Protein AF-X6MYB9-F1 (afdb_monomer_lite)

Radius of gyration: 29.91 Å; chains: 1; bounding box: 91×47×77 Å

Structure (mmCIF, N/CA/C/O backbone):
data_AF-X6MYB9-F1
#
_entry.id   AF-X6MYB9-F1
#
loop_
_atom_site.group_PDB
_atom_site.id
_atom_site.type_symbol
_atom_site.label_atom_id
_atom_site.label_alt_id
_atom_site.label_comp_id
_atom_site.label_asym_id
_atom_site.label_entity_id
_atom_site.label_seq_id
_atom_site.pdbx_PDB_ins_code
_atom_site.Cartn_x
_atom_site.Cartn_y
_atom_site.Cartn_z
_atom_site.occupancy
_atom_site.B_iso_or_equiv
_atom_site.auth_seq_id
_atom_site.auth_comp_id
_atom_site.auth_asym_id
_atom_site.auth_atom_id
_atom_site.pdbx_PDB_model_num
ATOM 1 N N . MET A 1 1 ? -16.562 -2.790 28.373 1.00 60.91 1 MET A N 1
ATOM 2 C CA . MET A 1 1 ? -15.147 -3.090 28.031 1.00 60.91 1 MET A CA 1
ATOM 3 C C . MET A 1 1 ? -14.266 -2.088 28.774 1.00 60.91 1 MET A C 1
ATOM 5 O O . MET A 1 1 ? -14.653 -0.932 28.832 1.00 60.91 1 MET A O 1
ATOM 9 N N . SER A 1 2 ? -13.158 -2.494 29.410 1.00 76.00 2 SER A N 1
ATOM 10 C CA . SER A 1 2 ? -12.322 -1.552 30.185 1.00 76.00 2 SER A CA 1
ATOM 11 C C . SER A 1 2 ? -11.668 -0.522 29.260 1.00 76.00 2 SER A C 1
ATOM 13 O O . SER A 1 2 ? -11.066 -0.910 28.258 1.00 76.00 2 SER A O 1
ATOM 15 N N . TRP A 1 3 ? -11.743 0.762 29.622 1.00 75.50 3 TRP A N 1
ATOM 16 C CA . TRP A 1 3 ? -11.121 1.884 28.905 1.00 75.50 3 TRP A CA 1
ATOM 17 C C . TRP A 1 3 ? -9.647 1.620 28.544 1.00 75.50 3 TRP A C 1
ATOM 19 O O . TRP A 1 3 ? -9.229 1.871 27.417 1.00 75.50 3 TRP A O 1
ATOM 29 N N . LYS A 1 4 ? -8.893 0.958 29.436 1.00 82.44 4 LYS A N 1
ATOM 30 C CA . LYS A 1 4 ? -7.491 0.568 29.200 1.00 82.44 4 LYS A CA 1
ATOM 31 C C . LYS A 1 4 ? -7.305 -0.361 27.992 1.00 82.44 4 LYS A C 1
ATOM 33 O O . LYS A 1 4 ? -6.303 -0.262 27.290 1.00 82.44 4 LYS A O 1
ATOM 38 N N . LYS A 1 5 ? -8.251 -1.275 27.731 1.00 79.12 5 LYS A N 1
ATOM 39 C CA . LYS A 1 5 ? -8.177 -2.178 26.567 1.00 79.12 5 LYS A CA 1
ATOM 40 C C . LYS A 1 5 ? -8.410 -1.408 25.268 1.00 79.12 5 LYS A C 1
ATOM 42 O O . LYS A 1 5 ? -7.679 -1.640 24.314 1.00 79.12 5 LYS A O 1
ATOM 47 N N . ASN A 1 6 ? -9.367 -0.477 25.258 1.00 80.25 6 ASN A N 1
ATOM 48 C CA . ASN A 1 6 ? -9.638 0.392 24.107 1.00 80.25 6 ASN A CA 1
ATOM 49 C C . ASN A 1 6 ? -8.436 1.277 23.767 1.00 80.25 6 ASN A C 1
ATOM 51 O O . ASN A 1 6 ? -8.086 1.380 22.596 1.00 80.25 6 ASN A O 1
ATOM 55 N N . GLN A 1 7 ? -7.751 1.810 24.783 1.00 83.56 7 GLN A N 1
ATOM 56 C CA . GLN A 1 7 ? -6.527 2.579 24.573 1.00 83.56 7 GLN A CA 1
ATOM 57 C C . GLN A 1 7 ? -5.445 1.754 23.860 1.00 83.56 7 GLN A C 1
ATOM 59 O O . GLN A 1 7 ? -4.908 2.192 22.852 1.00 83.56 7 GLN A O 1
ATOM 64 N N . LYS A 1 8 ? -5.209 0.507 24.292 1.00 86.38 8 LYS A N 1
ATOM 65 C CA . LYS A 1 8 ? -4.218 -0.369 23.645 1.00 86.38 8 LYS A CA 1
ATOM 66 C C . LYS A 1 8 ? -4.532 -0.651 22.166 1.00 86.38 8 LYS A C 1
ATOM 68 O O . LYS A 1 8 ? -3.612 -0.797 21.368 1.00 86.38 8 LYS A O 1
ATOM 73 N N . TYR A 1 9 ? -5.809 -0.756 21.787 1.00 83.81 9 TYR A N 1
ATOM 74 C CA . TYR A 1 9 ? -6.185 -0.912 20.374 1.00 83.81 9 TYR A CA 1
ATOM 75 C C . TYR A 1 9 ? -5.879 0.331 19.558 1.00 83.81 9 TYR A C 1
ATOM 77 O O . TYR A 1 9 ? -5.408 0.201 18.433 1.00 83.81 9 TYR A O 1
ATOM 85 N N . LYS A 1 10 ? -6.145 1.507 20.130 1.00 84.44 10 LYS A N 1
ATOM 86 C CA . LYS A 1 10 ? -5.820 2.780 19.502 1.00 84.44 10 LYS A CA 1
ATOM 87 C C . LYS A 1 10 ? -4.316 2.883 19.264 1.00 84.44 10 LYS A C 1
ATOM 89 O O . LYS A 1 10 ? -3.904 3.038 18.126 1.00 84.44 10 LYS A O 1
ATOM 94 N N . ASP A 1 11 ? -3.510 2.656 20.299 1.00 87.62 11 ASP A N 1
ATOM 95 C CA . ASP A 1 11 ? -2.051 2.743 20.187 1.00 87.62 11 ASP A CA 1
ATOM 96 C C . ASP A 1 11 ? -1.498 1.761 19.134 1.00 87.62 11 ASP A C 1
ATOM 98 O O . ASP A 1 11 ? -0.542 2.066 18.423 1.00 87.62 11 ASP A O 1
ATOM 102 N N . ASN A 1 12 ? -2.093 0.568 19.015 1.00 88.44 12 ASN A N 1
ATOM 103 C CA . ASN A 1 12 ? -1.723 -0.399 17.981 1.00 88.44 12 ASN A CA 1
ATOM 104 C C . ASN A 1 12 ? -2.134 0.058 16.575 1.00 88.44 12 ASN A C 1
ATOM 106 O O . ASN A 1 12 ? -1.355 -0.110 15.640 1.00 88.44 12 ASN A O 1
ATOM 110 N N . PHE A 1 13 ? -3.337 0.613 16.419 1.00 88.62 13 PHE A N 1
ATOM 111 C CA . PHE A 1 13 ? -3.794 1.168 15.147 1.00 88.62 13 PHE A CA 1
ATOM 112 C C . PHE A 1 13 ? -2.901 2.331 14.706 1.00 88.62 13 PHE A C 1
ATOM 114 O O . PHE A 1 13 ? -2.422 2.321 13.579 1.00 88.62 13 PHE A O 1
ATOM 121 N N . ASP A 1 14 ? -2.586 3.261 15.610 1.00 87.19 14 ASP A N 1
ATOM 122 C CA . ASP A 1 14 ? -1.720 4.413 15.332 1.00 87.19 14 ASP A CA 1
ATOM 123 C C . ASP A 1 14 ? -0.326 3.961 14.860 1.00 87.19 14 ASP A C 1
ATOM 125 O O . ASP A 1 14 ? 0.215 4.492 13.888 1.00 87.19 14 ASP A O 1
ATOM 129 N N . LYS A 1 15 ? 0.234 2.913 15.484 1.00 90.44 15 LYS A N 1
ATOM 130 C CA . LYS A 1 15 ? 1.495 2.296 15.039 1.00 90.44 15 LYS A CA 1
ATOM 131 C C . LYS A 1 15 ? 1.400 1.718 13.628 1.00 90.44 15 LYS A C 1
ATOM 133 O O . LYS A 1 15 ? 2.303 1.956 12.832 1.00 90.44 15 LYS A O 1
ATOM 138 N N . LEU A 1 16 ? 0.340 0.971 13.311 1.00 89.06 16 LEU A N 1
ATOM 139 C CA . LEU A 1 16 ? 0.161 0.391 11.974 1.00 89.06 16 LEU A CA 1
ATOM 140 C C . LEU A 1 16 ? -0.061 1.465 10.911 1.00 89.06 16 LEU A C 1
ATOM 142 O O . LEU A 1 16 ? 0.517 1.370 9.833 1.00 89.06 16 LEU A O 1
ATOM 146 N N . SER A 1 17 ? -0.837 2.501 11.227 1.00 85.88 17 SER A N 1
ATOM 147 C CA . SER A 1 17 ? -1.058 3.649 10.348 1.00 85.88 17 SER A CA 1
ATOM 148 C C . SER A 1 17 ? 0.250 4.374 10.042 1.00 85.88 17 SER A C 1
ATOM 150 O O . SER A 1 17 ? 0.528 4.650 8.876 1.00 85.88 17 SER A O 1
ATOM 152 N N . LYS A 1 18 ? 1.100 4.603 11.052 1.00 88.25 18 LYS A N 1
ATOM 153 C CA . LYS A 1 18 ? 2.438 5.172 10.844 1.00 88.25 18 LYS A CA 1
ATOM 154 C C . LYS A 1 18 ? 3.303 4.276 9.952 1.00 88.25 18 LYS A C 1
ATOM 156 O O . LYS A 1 18 ? 3.885 4.748 8.984 1.00 88.25 18 LYS A O 1
ATOM 161 N N . MET A 1 19 ? 3.327 2.972 10.228 1.00 86.88 19 MET A N 1
ATOM 162 C CA . MET A 1 19 ? 4.109 2.010 9.445 1.00 86.88 19 MET A CA 1
ATOM 163 C C . MET A 1 19 ? 3.654 1.951 7.977 1.00 86.88 19 MET A C 1
ATOM 165 O O . MET A 1 19 ? 4.480 1.885 7.070 1.00 86.88 19 MET A O 1
ATOM 169 N N . TYR A 1 20 ? 2.342 2.031 7.734 1.00 90.44 20 TYR A N 1
ATOM 170 C CA . TYR A 1 20 ? 1.765 2.157 6.396 1.00 90.44 20 TYR A CA 1
ATOM 171 C C . TYR A 1 20 ? 2.196 3.458 5.701 1.00 90.44 20 TYR A C 1
ATOM 173 O O . TYR A 1 20 ? 2.593 3.419 4.537 1.00 90.44 20 TYR A O 1
ATOM 181 N N . GLN A 1 21 ? 2.153 4.601 6.394 1.00 87.75 21 GLN A N 1
ATOM 182 C CA . GLN A 1 21 ? 2.569 5.896 5.840 1.00 87.75 21 GLN A CA 1
ATOM 183 C C . GLN A 1 21 ? 4.050 5.908 5.448 1.00 87.75 21 GLN A C 1
ATOM 18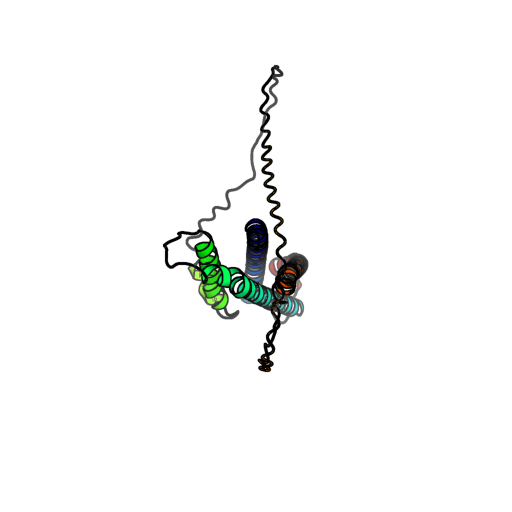5 O O . GLN A 1 21 ? 4.381 6.342 4.343 1.00 87.75 21 GLN A O 1
ATOM 190 N N . ASP A 1 22 ? 4.923 5.393 6.316 1.00 87.56 22 ASP A N 1
ATOM 191 C CA . ASP A 1 22 ? 6.364 5.303 6.060 1.00 87.56 22 ASP A CA 1
ATOM 192 C C . ASP A 1 22 ? 6.648 4.418 4.838 1.00 87.56 22 ASP A C 1
ATOM 194 O O . ASP A 1 22 ? 7.393 4.797 3.932 1.00 87.56 22 ASP A O 1
ATOM 198 N N . LEU A 1 23 ? 5.987 3.261 4.757 1.00 87.81 23 LEU A N 1
ATOM 199 C CA . LEU A 1 23 ? 6.118 2.344 3.629 1.00 87.81 23 LEU A CA 1
ATOM 200 C C . LEU A 1 23 ? 5.592 2.951 2.321 1.00 87.81 23 LEU A C 1
ATOM 202 O O . LEU A 1 23 ? 6.227 2.827 1.274 1.00 87.81 23 LEU A O 1
ATOM 206 N N . ASN A 1 24 ? 4.460 3.654 2.375 1.00 87.38 24 ASN A N 1
ATOM 207 C CA . ASN A 1 24 ? 3.902 4.361 1.226 1.00 87.38 24 ASN A CA 1
ATOM 208 C C . ASN A 1 24 ? 4.843 5.476 0.740 1.00 87.38 24 ASN A C 1
ATOM 210 O O . ASN A 1 24 ? 5.000 5.672 -0.464 1.00 87.38 24 ASN A O 1
ATOM 214 N N . ARG A 1 25 ? 5.519 6.180 1.658 1.00 89.12 25 ARG A N 1
ATOM 215 C CA . ARG A 1 25 ? 6.539 7.185 1.320 1.00 89.12 25 ARG A CA 1
ATOM 216 C C . ARG A 1 25 ? 7.715 6.557 0.569 1.00 89.12 25 ARG A C 1
ATOM 218 O O . ARG A 1 25 ? 8.096 7.063 -0.485 1.00 89.12 25 ARG A O 1
ATOM 225 N N . GLN A 1 26 ? 8.243 5.434 1.058 1.00 88.81 26 GLN A N 1
ATOM 226 C CA . GLN A 1 26 ? 9.329 4.704 0.390 1.00 88.81 26 GLN A CA 1
ATOM 227 C C . GLN A 1 26 ? 8.912 4.186 -0.991 1.00 88.81 26 GLN A C 1
ATOM 229 O O . GLN A 1 26 ? 9.649 4.340 -1.965 1.00 88.81 26 GLN A O 1
ATOM 234 N N . TYR A 1 27 ? 7.706 3.622 -1.095 1.00 91.50 27 TYR A N 1
ATOM 235 C CA . TYR A 1 27 ? 7.134 3.194 -2.369 1.00 91.50 27 TYR A CA 1
ATOM 236 C C . TYR A 1 27 ? 7.050 4.359 -3.366 1.00 91.50 27 TYR A C 1
ATOM 238 O O . TYR A 1 27 ? 7.546 4.237 -4.486 1.00 91.50 27 TYR A O 1
ATOM 246 N N . LYS A 1 28 ? 6.498 5.510 -2.955 1.00 89.19 28 LYS A N 1
ATOM 247 C CA . LYS A 1 28 ? 6.413 6.714 -3.800 1.00 89.19 28 LYS A CA 1
ATOM 248 C C . LYS A 1 28 ? 7.788 7.181 -4.272 1.00 89.19 28 LYS A C 1
ATOM 250 O O . LYS A 1 28 ? 7.924 7.580 -5.424 1.00 89.19 28 LYS A O 1
ATOM 255 N N . HIS A 1 29 ? 8.802 7.120 -3.412 1.00 90.12 29 HIS A N 1
ATOM 256 C CA . HIS A 1 29 ? 10.167 7.481 -3.784 1.00 90.12 29 HIS A CA 1
ATOM 257 C C . HIS A 1 29 ? 10.714 6.575 -4.900 1.00 90.12 29 HIS A C 1
ATOM 259 O O . HIS A 1 29 ? 11.149 7.077 -5.936 1.00 90.12 29 HIS A O 1
ATOM 265 N N . LEU A 1 30 ? 10.627 5.251 -4.735 1.00 89.50 30 LEU A N 1
ATOM 266 C CA . LEU A 1 30 ? 11.070 4.287 -5.753 1.00 89.50 30 LEU A CA 1
ATOM 267 C C . LEU A 1 30 ? 10.279 4.418 -7.056 1.00 89.50 30 LEU A C 1
ATOM 269 O O . LEU A 1 30 ? 10.855 4.356 -8.142 1.00 89.50 30 LEU A O 1
ATOM 273 N N . PHE A 1 31 ? 8.971 4.643 -6.947 1.00 90.94 31 PHE A N 1
ATOM 274 C CA . PHE A 1 31 ? 8.107 4.881 -8.093 1.00 90.94 31 PHE A CA 1
ATOM 275 C C . PHE A 1 31 ? 8.556 6.114 -8.886 1.00 90.94 31 PHE A C 1
ATOM 277 O O . PHE A 1 31 ? 8.779 6.006 -10.087 1.00 90.94 31 PHE A O 1
ATOM 284 N N . ARG A 1 32 ? 8.793 7.255 -8.220 1.00 90.69 32 ARG A N 1
ATOM 285 C CA . ARG A 1 32 ? 9.308 8.478 -8.864 1.00 90.69 32 ARG A CA 1
ATOM 286 C C . ARG A 1 32 ? 10.652 8.246 -9.557 1.00 90.69 32 ARG A C 1
ATOM 288 O O . ARG A 1 32 ? 10.858 8.754 -10.655 1.00 90.69 32 ARG A O 1
ATOM 295 N N . GLN A 1 33 ? 11.567 7.495 -8.940 1.00 89.81 33 GLN A N 1
ATOM 296 C CA . GLN A 1 33 ? 12.858 7.180 -9.561 1.00 89.81 33 GLN A CA 1
ATOM 297 C C . GLN A 1 33 ? 12.690 6.376 -10.855 1.00 89.81 33 GLN A C 1
ATOM 299 O O . GLN A 1 33 ? 13.275 6.730 -11.875 1.00 89.81 33 GLN A O 1
ATOM 304 N N . PHE A 1 34 ? 11.869 5.323 -10.822 1.00 90.44 34 PHE A N 1
ATOM 305 C CA . PHE A 1 34 ? 11.572 4.520 -12.006 1.00 90.44 34 PHE A CA 1
ATOM 306 C C . PHE A 1 34 ? 10.865 5.348 -13.086 1.00 90.44 34 PHE A C 1
ATOM 308 O O . PHE A 1 34 ? 11.224 5.286 -14.255 1.00 90.44 34 PHE A O 1
ATOM 315 N N . HIS A 1 35 ? 9.918 6.189 -12.684 1.00 89.19 35 HIS A N 1
ATOM 316 C CA . HIS A 1 35 ? 9.158 7.049 -13.581 1.00 89.19 35 HIS A CA 1
ATOM 317 C C . HIS A 1 35 ? 10.032 8.044 -14.362 1.00 89.19 35 HIS A C 1
ATOM 319 O O . HIS A 1 35 ? 9.808 8.290 -15.547 1.00 89.19 35 HIS A O 1
ATOM 325 N N . ARG A 1 36 ? 11.084 8.579 -13.727 1.00 89.62 36 ARG A N 1
ATOM 326 C CA . ARG A 1 36 ? 12.077 9.428 -14.408 1.00 89.62 36 ARG A CA 1
ATOM 327 C C . ARG A 1 36 ? 12.800 8.692 -15.541 1.00 89.62 36 ARG A C 1
ATOM 329 O O . ARG A 1 36 ? 13.192 9.337 -16.509 1.00 89.62 36 ARG A O 1
ATOM 336 N N . LEU A 1 37 ? 12.968 7.371 -15.443 1.00 87.56 37 LEU A N 1
ATOM 337 C CA . LEU A 1 37 ? 13.530 6.567 -16.534 1.00 87.56 37 LEU A CA 1
ATOM 338 C C . LEU A 1 37 ? 12.540 6.357 -17.670 1.00 87.56 37 LEU A C 1
ATOM 340 O O . LEU A 1 37 ? 12.956 6.391 -18.821 1.00 87.56 37 LEU A O 1
ATOM 344 N N . ASP A 1 38 ? 11.260 6.174 -17.344 1.00 85.44 38 ASP A N 1
ATOM 345 C CA . ASP A 1 38 ? 10.174 6.008 -18.320 1.00 85.44 38 ASP A CA 1
ATOM 346 C C . ASP A 1 38 ? 10.094 7.197 -19.292 1.00 85.44 38 ASP A C 1
ATOM 348 O O . ASP A 1 38 ? 9.829 7.051 -20.481 1.00 85.44 38 ASP A O 1
ATOM 352 N N . HIS A 1 39 ? 10.437 8.386 -18.795 1.00 87.75 39 HIS A N 1
ATOM 353 C CA . HIS A 1 39 ? 10.466 9.628 -19.566 1.00 87.75 39 HIS A CA 1
ATOM 354 C C . HIS A 1 39 ? 11.801 9.890 -20.276 1.00 87.75 39 HIS A C 1
ATOM 356 O O . HIS A 1 39 ? 11.927 10.866 -21.021 1.00 87.75 39 HIS A O 1
ATOM 362 N N . SER A 1 40 ? 12.820 9.059 -20.047 1.00 90.12 40 SER A N 1
ATOM 363 C CA . SER A 1 40 ? 14.130 9.249 -20.659 1.00 90.12 40 SER A CA 1
ATOM 364 C C . SER A 1 40 ? 14.126 8.719 -22.097 1.00 90.12 40 SER A C 1
ATOM 366 O O . SER A 1 40 ? 13.965 7.517 -22.303 1.00 90.12 40 SER A O 1
ATOM 368 N N . PRO A 1 41 ? 14.403 9.556 -23.115 1.00 90.00 41 PRO A N 1
ATOM 369 C CA . PRO A 1 41 ? 14.350 9.141 -24.521 1.00 90.00 41 PRO A CA 1
ATOM 370 C C . PRO A 1 41 ? 15.435 8.122 -24.907 1.00 90.00 41 PRO A C 1
ATOM 372 O O . PRO A 1 41 ? 15.415 7.583 -26.010 1.00 90.00 41 PRO A O 1
ATOM 375 N N . SER A 1 42 ? 16.417 7.893 -24.033 1.00 90.25 42 SER A N 1
ATOM 376 C CA . SER A 1 42 ? 17.544 6.982 -24.249 1.00 90.25 42 SER A CA 1
ATOM 377 C C . SER A 1 42 ? 17.321 5.564 -23.717 1.00 90.25 42 SER A C 1
ATOM 379 O O . SER A 1 42 ? 18.197 4.718 -23.901 1.00 90.25 42 SER A O 1
ATOM 381 N N . VAL A 1 43 ? 16.203 5.304 -23.034 1.00 90.31 43 VAL A N 1
ATOM 382 C CA . VAL A 1 43 ? 15.940 4.030 -22.353 1.00 90.31 43 VAL A CA 1
ATOM 383 C C . VAL A 1 43 ? 14.959 3.198 -23.171 1.00 90.31 43 VAL A C 1
ATOM 385 O O . VAL A 1 43 ? 13.858 3.650 -23.475 1.00 90.31 43 VAL A O 1
ATOM 388 N N . ASP A 1 44 ? 15.337 1.962 -23.507 1.00 90.44 44 ASP A N 1
ATOM 389 C CA . ASP A 1 44 ? 14.404 1.000 -24.094 1.00 90.44 44 ASP A CA 1
ATOM 390 C C . ASP A 1 44 ? 13.581 0.315 -22.997 1.00 90.44 44 ASP A C 1
ATOM 392 O O . ASP A 1 44 ? 14.008 -0.645 -22.354 1.00 90.44 44 ASP A O 1
ATOM 396 N N . LEU A 1 45 ? 12.360 0.804 -22.804 1.00 89.62 45 LEU A N 1
ATOM 397 C CA . LEU A 1 45 ? 11.414 0.287 -21.814 1.00 89.62 45 LEU A CA 1
ATOM 398 C C . LEU A 1 45 ? 10.884 -1.109 -22.148 1.00 89.62 45 LEU A C 1
ATOM 400 O O . LEU A 1 45 ? 10.308 -1.773 -21.284 1.00 89.62 45 LEU A O 1
ATOM 404 N N . SER A 1 46 ? 11.091 -1.583 -23.380 1.00 91.06 46 SER A N 1
ATOM 405 C CA . SER A 1 46 ? 10.731 -2.949 -23.753 1.00 91.06 46 SER A CA 1
ATOM 406 C C . SER A 1 46 ? 11.692 -3.988 -23.169 1.00 91.06 46 SER A C 1
ATOM 408 O O . SER A 1 46 ? 11.366 -5.182 -23.152 1.00 91.06 46 SER A O 1
ATOM 410 N N . ALA A 1 47 ? 12.844 -3.560 -22.626 1.00 91.12 47 ALA A N 1
ATOM 411 C CA . ALA A 1 47 ? 13.797 -4.487 -22.041 1.00 91.12 47 ALA A CA 1
ATOM 412 C C . ALA A 1 47 ? 13.153 -5.268 -20.872 1.00 91.12 47 ALA A C 1
ATOM 414 O O . ALA A 1 47 ? 12.491 -4.682 -20.005 1.00 91.12 47 ALA A O 1
ATOM 415 N N . PRO A 1 48 ? 13.372 -6.597 -20.771 1.00 92.31 48 PRO A N 1
ATOM 416 C CA . PRO A 1 48 ? 12.677 -7.447 -19.799 1.00 92.31 48 PRO A CA 1
ATOM 417 C C . PRO A 1 48 ? 12.824 -7.024 -18.332 1.00 92.31 48 PRO A C 1
ATOM 419 O O . PRO A 1 48 ? 12.006 -7.407 -17.493 1.00 92.31 48 PRO A O 1
ATOM 422 N N . ILE A 1 49 ? 13.880 -6.282 -17.990 1.00 91.25 49 ILE A N 1
ATOM 423 C CA . ILE A 1 49 ? 14.097 -5.780 -16.632 1.00 91.25 49 ILE A CA 1
ATOM 424 C C . ILE A 1 49 ? 13.102 -4.674 -16.258 1.00 91.25 49 ILE A C 1
ATOM 426 O O . ILE A 1 49 ? 12.569 -4.714 -15.149 1.00 91.25 49 ILE A O 1
ATOM 430 N N . PHE A 1 50 ? 12.783 -3.752 -17.173 1.00 90.31 50 PHE A N 1
ATOM 431 C CA . PHE A 1 50 ? 11.844 -2.656 -16.913 1.00 90.31 50 PHE A CA 1
ATOM 432 C C . PHE A 1 50 ? 10.426 -3.191 -16.742 1.00 90.31 50 PHE A C 1
ATOM 434 O O . PHE A 1 50 ? 9.770 -2.860 -15.758 1.00 90.31 50 PHE A O 1
ATOM 441 N N . VAL A 1 51 ? 10.010 -4.136 -17.591 1.00 91.44 51 VAL A N 1
ATOM 442 C CA . VAL A 1 51 ? 8.718 -4.832 -17.454 1.00 91.44 51 VAL A CA 1
ATOM 443 C C . VAL A 1 51 ? 8.597 -5.526 -16.091 1.00 91.44 51 VAL A C 1
ATOM 445 O O . VAL A 1 51 ? 7.555 -5.453 -15.435 1.00 91.44 51 VAL A O 1
ATOM 448 N N . LYS A 1 52 ? 9.670 -6.179 -15.618 1.00 93.06 52 LYS A N 1
ATOM 449 C CA . LYS A 1 52 ? 9.697 -6.820 -14.291 1.00 93.06 52 LYS A CA 1
ATOM 450 C C . LYS A 1 52 ? 9.575 -5.805 -13.155 1.00 93.06 52 LYS A C 1
ATOM 452 O O . LYS A 1 52 ? 8.821 -6.056 -12.217 1.00 93.06 52 LYS A O 1
ATOM 457 N N . ILE A 1 53 ? 10.292 -4.684 -13.233 1.00 90.31 53 ILE A N 1
ATOM 458 C CA . ILE A 1 53 ? 10.217 -3.613 -12.230 1.00 90.31 53 ILE A CA 1
ATOM 459 C C . ILE A 1 53 ? 8.816 -2.994 -12.214 1.00 90.31 53 ILE A C 1
ATOM 461 O O . ILE A 1 53 ? 8.216 -2.890 -11.147 1.00 90.31 53 ILE A O 1
ATOM 465 N N . GLN A 1 54 ? 8.261 -2.659 -13.380 1.00 91.00 54 GLN A N 1
ATOM 466 C CA . GLN A 1 54 ? 6.914 -2.104 -13.513 1.00 91.00 54 GLN A CA 1
ATOM 467 C C . GLN A 1 54 ? 5.864 -3.044 -12.911 1.00 91.00 54 GLN A C 1
ATOM 469 O O . GLN A 1 54 ? 5.022 -2.620 -12.123 1.00 91.00 54 GLN A O 1
ATOM 474 N N . THR A 1 55 ? 5.960 -4.341 -13.216 1.00 91.12 55 THR A N 1
ATOM 475 C CA . THR A 1 55 ? 5.069 -5.365 -12.652 1.00 91.12 55 THR A CA 1
ATOM 476 C C . THR A 1 55 ? 5.175 -5.423 -11.126 1.00 91.12 55 THR A C 1
ATOM 478 O O . THR A 1 55 ? 4.155 -5.499 -10.440 1.00 91.12 55 THR A O 1
ATOM 481 N N . ALA A 1 56 ? 6.393 -5.361 -10.576 1.00 91.75 56 ALA A N 1
ATOM 482 C CA . ALA A 1 56 ? 6.613 -5.376 -9.132 1.00 91.75 56 ALA A CA 1
ATOM 483 C C . ALA A 1 56 ? 6.048 -4.121 -8.445 1.00 91.75 56 ALA A C 1
ATOM 485 O O . ALA A 1 56 ? 5.334 -4.241 -7.451 1.00 91.75 56 ALA A O 1
ATOM 486 N N . LEU A 1 57 ? 6.303 -2.931 -8.997 1.00 89.88 57 LEU A N 1
ATOM 487 C CA . LEU A 1 57 ? 5.765 -1.667 -8.484 1.00 89.88 57 LEU A CA 1
ATOM 488 C C . LEU A 1 57 ? 4.234 -1.654 -8.506 1.00 89.88 57 LEU A C 1
ATOM 490 O O . LEU A 1 57 ? 3.606 -1.288 -7.514 1.00 89.88 57 LEU A O 1
ATOM 494 N N . HIS A 1 58 ? 3.629 -2.136 -9.590 1.00 88.69 58 HIS A N 1
ATOM 495 C CA . HIS A 1 58 ? 2.180 -2.270 -9.683 1.00 88.69 58 HIS A CA 1
ATOM 496 C C . HIS A 1 58 ? 1.622 -3.241 -8.627 1.00 88.69 58 HIS A C 1
ATOM 498 O O . HIS A 1 58 ? 0.636 -2.936 -7.955 1.00 88.69 58 HIS A O 1
ATOM 504 N N . ALA A 1 59 ? 2.277 -4.387 -8.408 1.00 89.69 59 ALA A N 1
ATOM 505 C CA . ALA A 1 59 ? 1.885 -5.323 -7.355 1.00 89.69 59 ALA A CA 1
ATOM 506 C C . ALA A 1 59 ? 1.994 -4.702 -5.947 1.00 89.69 59 ALA A C 1
ATOM 508 O O . ALA A 1 59 ? 1.120 -4.929 -5.105 1.00 89.69 59 ALA A O 1
ATOM 509 N N . PHE A 1 60 ? 3.022 -3.886 -5.683 1.00 90.88 60 PHE A N 1
ATOM 510 C CA . PHE A 1 60 ? 3.137 -3.145 -4.422 1.00 90.88 60 PHE A CA 1
ATOM 511 C C . PHE A 1 60 ? 2.005 -2.150 -4.231 1.00 90.88 60 PHE A C 1
ATOM 513 O O . PHE A 1 60 ? 1.397 -2.129 -3.160 1.00 90.88 60 PHE A O 1
ATOM 520 N N . HIS A 1 61 ? 1.684 -1.383 -5.269 1.00 89.06 61 HIS A N 1
ATOM 521 C CA . HIS A 1 61 ? 0.580 -0.437 -5.238 1.00 89.06 61 HIS A CA 1
ATOM 522 C C . HIS A 1 61 ? -0.742 -1.119 -4.868 1.00 89.06 61 HIS A C 1
ATOM 524 O O . HIS A 1 61 ? -1.429 -0.690 -3.941 1.00 89.06 61 HIS A O 1
ATOM 530 N N . GLN A 1 62 ? -1.061 -2.235 -5.531 1.00 89.00 62 GLN A N 1
ATOM 531 C CA . GLN A 1 62 ? -2.278 -3.000 -5.256 1.00 89.00 62 GLN A CA 1
ATOM 532 C C . GLN A 1 62 ? -2.342 -3.483 -3.804 1.00 89.00 62 GLN A C 1
ATOM 534 O O . GLN A 1 62 ? -3.369 -3.325 -3.144 1.00 89.00 62 GLN A O 1
ATOM 539 N N . ARG A 1 63 ? -1.244 -4.042 -3.281 1.00 90.88 63 ARG A N 1
ATOM 540 C CA . ARG A 1 63 ? -1.192 -4.535 -1.896 1.00 90.88 63 ARG A CA 1
ATOM 541 C C . ARG A 1 63 ? -1.305 -3.402 -0.874 1.00 90.88 63 ARG A C 1
ATOM 543 O O . ARG A 1 63 ? -2.016 -3.554 0.115 1.00 90.88 63 ARG A O 1
ATOM 550 N N . LEU A 1 64 ? -0.652 -2.263 -1.112 1.00 88.06 64 LEU A N 1
ATOM 551 C CA . LEU A 1 64 ? -0.787 -1.080 -0.256 1.00 88.06 64 LEU A CA 1
ATOM 552 C C . LEU A 1 64 ? -2.227 -0.560 -0.252 1.00 88.06 64 LEU A C 1
ATOM 554 O O . LEU A 1 64 ? -2.766 -0.291 0.819 1.00 88.06 64 LEU A O 1
ATOM 558 N N . SER A 1 65 ? -2.877 -0.499 -1.417 1.00 87.12 65 SER A N 1
ATOM 559 C CA . SER A 1 65 ? -4.284 -0.100 -1.513 1.00 87.12 65 SER A CA 1
ATOM 560 C C . SER A 1 65 ? -5.212 -1.057 -0.755 1.00 87.12 65 SER A C 1
ATOM 562 O O . SER A 1 65 ? -6.148 -0.609 -0.099 1.00 87.12 65 SER A O 1
ATOM 564 N N . GLN A 1 66 ? -4.954 -2.366 -0.792 1.00 89.06 66 GLN A N 1
ATOM 565 C CA . GLN A 1 66 ? -5.736 -3.344 -0.024 1.00 89.06 66 GLN A CA 1
ATOM 566 C C . GLN A 1 66 ? -5.575 -3.152 1.488 1.00 89.06 66 GLN A C 1
ATOM 568 O O . GLN A 1 66 ? -6.567 -3.141 2.215 1.00 89.06 66 GLN A O 1
ATOM 573 N N . ILE A 1 67 ? -4.340 -2.977 1.971 1.00 88.81 67 ILE A N 1
ATOM 574 C CA . ILE A 1 67 ? -4.078 -2.724 3.397 1.00 88.81 67 ILE A CA 1
ATOM 575 C C . ILE A 1 67 ? -4.739 -1.425 3.844 1.00 88.81 67 ILE A C 1
ATOM 577 O O . ILE A 1 67 ? -5.299 -1.357 4.938 1.00 88.81 67 ILE A O 1
ATOM 581 N N . HIS A 1 68 ? -4.705 -0.406 2.991 1.00 87.69 68 HIS A N 1
ATOM 582 C CA . HIS A 1 68 ? -5.403 0.835 3.251 1.00 87.69 68 HIS A CA 1
ATOM 583 C C . HIS A 1 68 ? -6.902 0.596 3.478 1.00 87.69 68 HIS A C 1
ATOM 585 O O . HIS A 1 68 ? -7.445 1.007 4.504 1.00 87.69 68 HIS A O 1
ATOM 591 N N . ASP A 1 69 ? -7.569 -0.104 2.557 1.00 87.62 69 ASP A N 1
ATOM 592 C CA . ASP A 1 69 ? -8.997 -0.403 2.680 1.00 87.62 69 ASP A CA 1
ATOM 593 C C . ASP A 1 69 ? -9.296 -1.203 3.959 1.00 87.62 69 ASP A C 1
ATOM 595 O O . ASP A 1 69 ? -10.302 -0.958 4.626 1.00 87.62 69 ASP A O 1
ATOM 599 N N . GLN A 1 70 ? -8.401 -2.112 4.358 1.00 89.44 70 GLN A N 1
ATOM 600 C CA . GLN A 1 70 ? -8.508 -2.844 5.622 1.00 89.44 70 GLN A CA 1
ATOM 601 C C . GLN A 1 70 ? -8.375 -1.920 6.844 1.00 89.44 70 GLN A C 1
ATOM 603 O O . GLN A 1 70 ? -9.182 -2.019 7.771 1.00 89.44 70 GLN A O 1
ATOM 608 N N . LEU A 1 71 ? -7.409 -0.996 6.859 1.00 87.94 71 LEU A N 1
ATOM 609 C CA . LEU A 1 71 ? -7.257 0.002 7.926 1.00 87.94 71 LEU A CA 1
ATOM 610 C C . LEU A 1 71 ? -8.491 0.909 8.022 1.00 87.94 71 LEU A C 1
ATOM 612 O O . LEU A 1 71 ? -8.981 1.173 9.122 1.00 87.94 71 LEU A O 1
ATOM 616 N N . GLN A 1 72 ? -9.048 1.322 6.883 1.00 86.94 72 GLN A N 1
ATOM 617 C CA . GLN A 1 72 ? -10.271 2.120 6.834 1.00 86.94 72 GLN A CA 1
ATOM 618 C C . GLN A 1 72 ? -11.482 1.344 7.373 1.00 86.94 72 GLN A C 1
ATOM 620 O O . GLN A 1 72 ? -12.263 1.879 8.169 1.00 86.94 72 GLN A O 1
ATOM 625 N N . GLN A 1 73 ? -11.635 0.076 6.981 1.00 87.19 73 GLN A N 1
ATOM 626 C CA . GLN A 1 73 ? -12.675 -0.805 7.519 1.00 87.19 73 GLN A CA 1
ATOM 627 C C . GLN A 1 73 ? -12.524 -0.978 9.029 1.00 87.19 73 GLN A C 1
ATOM 629 O O . GLN A 1 73 ? -13.509 -0.850 9.754 1.00 87.19 73 GLN A O 1
ATOM 634 N N . TYR A 1 74 ? -11.301 -1.198 9.521 1.00 87.31 74 TYR A N 1
ATOM 635 C CA . TYR A 1 74 ? -11.037 -1.295 10.954 1.00 87.31 74 TYR A CA 1
ATOM 636 C C . TYR A 1 74 ? -11.460 -0.021 11.686 1.00 87.31 74 TYR A C 1
ATOM 638 O O . TYR A 1 74 ? -12.161 -0.083 12.698 1.00 87.31 74 TYR A O 1
ATOM 646 N N . SER A 1 75 ? -11.075 1.134 11.147 1.00 84.81 75 SER A N 1
ATOM 647 C CA . SER A 1 75 ? -11.431 2.432 11.707 1.00 84.81 75 SER A CA 1
ATOM 648 C C . SER A 1 75 ? -12.951 2.613 11.781 1.00 84.81 75 SER A C 1
ATOM 650 O O . SER A 1 75 ? -13.507 2.901 12.841 1.00 84.81 75 SER A O 1
ATOM 652 N N . THR A 1 76 ? -13.654 2.328 10.686 1.00 82.19 76 THR A N 1
ATOM 653 C CA . THR A 1 76 ? -15.115 2.478 10.598 1.00 82.19 76 THR A CA 1
ATOM 654 C C . THR A 1 76 ? -15.841 1.527 11.550 1.00 82.19 76 THR A C 1
ATOM 656 O O . THR A 1 76 ? -16.691 1.951 12.332 1.00 82.19 76 THR A O 1
ATOM 659 N N . LEU A 1 77 ? -15.486 0.240 11.520 1.00 83.38 77 LEU A N 1
ATOM 660 C CA . LEU A 1 77 ? -16.177 -0.802 12.281 1.00 83.38 77 LEU A CA 1
ATOM 661 C C . LEU A 1 77 ? -15.889 -0.732 13.779 1.00 83.38 77 LEU A C 1
ATOM 663 O O . LEU A 1 77 ? -16.762 -1.042 14.587 1.00 83.38 77 LEU A O 1
ATOM 667 N N . PHE A 1 78 ? -14.668 -0.373 14.174 1.00 79.81 78 PHE A N 1
ATOM 668 C CA . PHE A 1 78 ? -14.242 -0.522 15.565 1.00 79.81 78 PHE A CA 1
ATOM 669 C C . PHE A 1 78 ? -14.012 0.795 16.293 1.00 79.81 78 PHE A C 1
ATOM 671 O O . PHE A 1 78 ? -14.159 0.810 17.519 1.00 79.81 78 PHE A O 1
ATOM 678 N N . LEU A 1 79 ? -13.689 1.874 15.578 1.00 74.38 79 LEU A N 1
ATOM 679 C CA . LEU A 1 79 ? -13.551 3.209 16.161 1.00 74.38 79 LEU A CA 1
ATOM 680 C C . LEU A 1 79 ? -14.829 4.032 15.961 1.00 74.38 79 LEU A C 1
ATOM 682 O O . LEU A 1 79 ? -15.251 4.686 16.908 1.00 74.38 79 LEU A O 1
ATOM 686 N N . GLY A 1 80 ? -15.501 3.923 14.807 1.00 71.12 80 GLY A N 1
ATOM 687 C CA . GLY A 1 80 ? -16.740 4.658 14.502 1.00 71.12 80 GLY A CA 1
ATOM 688 C C . GLY A 1 80 ? -17.877 4.413 15.502 1.00 71.12 80 GLY A C 1
ATOM 689 O O . GLY A 1 80 ? -18.456 5.357 16.033 1.00 71.12 80 GLY A O 1
ATOM 690 N N . LEU A 1 81 ? -18.122 3.151 15.871 1.00 65.81 81 LEU A N 1
ATOM 691 C CA . LEU A 1 81 ? -19.159 2.781 16.851 1.00 65.81 81 LEU A CA 1
ATOM 692 C C . LEU A 1 81 ? -18.926 3.352 18.262 1.00 65.81 81 LEU A C 1
ATOM 694 O O . LEU A 1 81 ? -19.861 3.419 19.061 1.00 65.81 81 LEU A O 1
ATOM 698 N N . ALA A 1 82 ? -17.698 3.761 18.595 1.00 60.66 82 ALA A N 1
ATOM 699 C CA . ALA A 1 82 ? -17.416 4.393 19.881 1.00 60.66 82 ALA A CA 1
ATOM 700 C C . ALA A 1 82 ? -17.933 5.843 19.958 1.00 60.66 82 ALA A C 1
ATOM 702 O O . ALA A 1 82 ? -18.067 6.360 21.066 1.00 60.66 82 ALA A O 1
ATOM 703 N N . PHE A 1 83 ? -18.240 6.480 18.821 1.00 58.47 83 PHE A N 1
ATOM 704 C CA . PHE A 1 83 ? -18.662 7.883 18.756 1.00 58.47 83 PHE A CA 1
ATOM 705 C C . PHE A 1 83 ? -20.187 8.082 18.758 1.00 58.47 83 PHE A C 1
ATOM 707 O O . PHE A 1 83 ? -20.650 9.110 19.243 1.00 58.47 83 PHE A O 1
ATOM 714 N N . ASP A 1 84 ? -20.977 7.107 18.294 1.00 54.16 84 ASP A N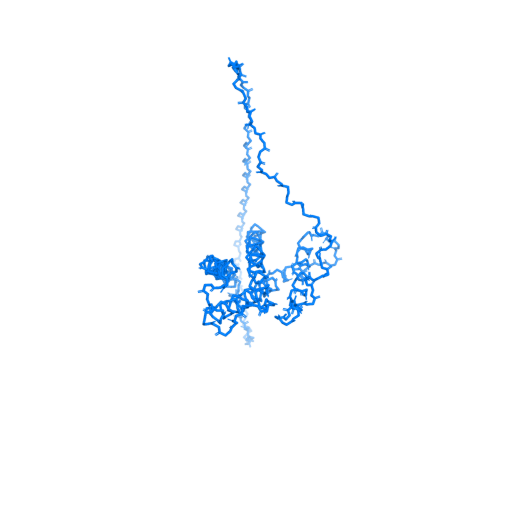 1
ATOM 715 C CA . ASP A 1 84 ? -22.430 7.294 18.110 1.00 54.16 84 ASP A CA 1
ATOM 716 C C . ASP A 1 84 ? -23.274 7.165 19.390 1.00 54.16 84 ASP A C 1
ATOM 718 O O . ASP A 1 84 ? -24.437 7.563 19.418 1.00 54.16 84 ASP A O 1
ATOM 722 N N . THR A 1 85 ? -22.735 6.616 20.482 1.00 50.34 85 THR A N 1
ATOM 723 C CA . THR A 1 85 ? -23.590 6.184 21.606 1.00 50.34 85 THR A CA 1
ATOM 724 C C . THR A 1 85 ? -23.813 7.204 22.717 1.00 50.34 85 THR A C 1
ATOM 726 O O . THR A 1 85 ? -24.627 6.931 23.600 1.00 50.34 85 THR A O 1
ATOM 729 N N . ASN A 1 86 ? -23.178 8.383 22.726 1.00 47.72 86 ASN A N 1
ATOM 730 C CA . ASN A 1 86 ? -23.553 9.384 23.729 1.00 47.72 86 ASN A CA 1
ATOM 731 C C . ASN A 1 86 ? -23.073 10.810 23.426 1.00 47.72 86 ASN A C 1
ATOM 733 O O . ASN A 1 86 ? -21.899 11.127 23.573 1.00 47.72 86 ASN A O 1
ATOM 737 N N . ARG A 1 87 ? -24.062 11.680 23.190 1.00 45.72 87 ARG A N 1
ATOM 738 C CA . ARG A 1 87 ? -24.045 13.143 23.336 1.00 45.72 87 ARG A CA 1
ATOM 739 C C . ARG A 1 87 ? -23.326 13.964 22.264 1.00 45.72 87 ARG A C 1
ATOM 741 O O . ARG A 1 87 ? -22.115 14.126 22.254 1.00 45.72 87 ARG A O 1
ATOM 748 N N . GLN A 1 88 ? -24.163 14.749 21.590 1.00 49.03 88 GLN A N 1
ATOM 749 C CA . GLN A 1 88 ? -23.927 16.087 21.032 1.00 49.03 88 GLN A CA 1
ATOM 750 C C . GLN A 1 88 ? -23.281 17.110 22.009 1.00 49.03 88 GLN A C 1
ATOM 752 O O . GLN A 1 88 ? -23.342 18.317 21.769 1.00 49.03 88 GLN A O 1
ATOM 757 N N . SER A 1 89 ? -22.723 16.692 23.151 1.00 53.22 89 SER A N 1
ATOM 758 C CA . SER A 1 89 ? -21.980 17.589 24.029 1.00 53.22 89 SER A CA 1
ATOM 759 C C . SER A 1 89 ? -20.559 17.673 23.501 1.00 53.22 89 SER A C 1
ATOM 761 O O . SER A 1 89 ? -19.786 16.751 23.729 1.00 53.22 89 SER A O 1
ATOM 763 N N . ARG A 1 90 ? -20.269 18.765 22.781 1.00 48.84 90 ARG A N 1
ATOM 764 C CA . ARG A 1 90 ? -18.938 19.320 22.469 1.00 48.84 90 ARG A CA 1
ATOM 765 C C . ARG A 1 90 ? -17.805 18.710 23.307 1.00 48.84 90 ARG A C 1
ATOM 767 O O . ARG A 1 90 ? -17.406 19.275 24.323 1.00 48.84 90 ARG A O 1
ATOM 774 N N . CYS A 1 91 ? -17.289 17.567 22.889 1.00 45.19 91 CYS A N 1
ATOM 775 C CA . CYS A 1 91 ? -16.022 17.070 23.381 1.00 45.19 91 CYS A CA 1
ATOM 776 C C . CYS A 1 91 ? -15.053 17.197 22.219 1.00 45.19 91 CYS A C 1
ATOM 778 O O . CYS A 1 91 ? -15.040 16.353 21.321 1.00 45.19 91 CYS A O 1
ATOM 780 N N . ASP A 1 92 ? -14.268 18.274 22.265 1.00 52.25 92 ASP A N 1
ATOM 781 C CA . ASP A 1 92 ? -13.016 18.451 21.532 1.00 52.25 92 ASP A CA 1
ATOM 782 C C . ASP A 1 92 ? -12.076 17.315 21.939 1.00 52.25 92 ASP A C 1
ATOM 784 O O . ASP A 1 92 ? -11.241 17.434 22.835 1.00 52.25 92 ASP A O 1
ATOM 788 N N . THR A 1 93 ? -12.308 16.136 21.369 1.00 54.94 93 THR A N 1
ATOM 789 C CA . THR A 1 93 ? -11.514 14.956 21.671 1.00 54.94 93 THR A CA 1
ATOM 790 C C . THR A 1 93 ? -10.558 14.759 20.498 1.00 54.94 93 THR A C 1
ATOM 792 O O . THR A 1 93 ? -11.038 14.527 19.381 1.00 54.94 93 THR A O 1
ATOM 795 N N . PRO A 1 94 ? -9.229 14.763 20.728 1.00 59.97 94 PRO A N 1
ATOM 796 C CA . PRO A 1 94 ? -8.197 14.679 19.677 1.00 59.97 94 PRO A CA 1
ATOM 797 C C . PRO A 1 94 ? -8.257 13.389 18.832 1.00 59.97 94 PRO A C 1
ATOM 799 O O . PRO A 1 94 ? -7.541 13.214 17.853 1.00 59.97 94 PRO A O 1
ATOM 802 N N . LEU A 1 95 ? -9.129 12.453 19.208 1.00 55.06 95 LEU A N 1
ATOM 803 C CA . LEU A 1 95 ? -9.409 11.210 18.497 1.00 55.06 95 LEU A CA 1
ATOM 804 C C . LEU A 1 95 ? -10.193 11.412 17.192 1.00 55.06 95 LEU A C 1
ATOM 806 O O . LEU A 1 95 ? -9.952 10.688 16.231 1.00 55.06 95 LEU A O 1
ATOM 810 N N . SER A 1 96 ? -11.114 12.376 17.158 1.00 58.94 96 SER A N 1
ATOM 811 C CA . SER A 1 96 ? -11.885 12.677 15.944 1.00 58.94 96 SER A CA 1
ATOM 812 C C . SER A 1 96 ? -11.011 13.345 14.879 1.00 58.94 96 SER A C 1
ATOM 814 O O . SER A 1 96 ? -11.108 13.007 13.702 1.00 58.94 96 SER A O 1
ATOM 816 N N . GLU A 1 97 ? -10.083 14.207 15.299 1.00 63.78 97 GLU A N 1
ATOM 817 C CA . GLU A 1 97 ? -9.143 14.891 14.411 1.00 63.78 97 GLU A CA 1
ATOM 818 C C . GLU A 1 97 ? -8.220 13.905 13.694 1.00 63.78 97 GLU A C 1
ATOM 820 O O . GLU A 1 97 ? -8.131 13.941 12.471 1.00 63.78 97 GLU A O 1
ATOM 825 N N . SER A 1 98 ? -7.601 12.961 14.413 1.00 61.69 98 SER A N 1
ATOM 826 C CA . SER A 1 98 ? -6.713 11.958 13.801 1.00 61.69 98 SER A CA 1
ATOM 827 C C . SER A 1 98 ? -7.424 11.104 12.737 1.00 61.69 98 SER A C 1
ATOM 829 O O . SER A 1 98 ? -6.845 10.809 11.690 1.00 61.69 98 SER A O 1
ATOM 831 N N . HIS A 1 99 ? -8.702 10.776 12.955 1.00 62.56 99 HIS A N 1
ATOM 832 C CA . HIS A 1 99 ? -9.527 10.061 11.980 1.00 62.56 99 HIS A CA 1
ATOM 833 C C . HIS A 1 99 ? -9.840 10.909 10.740 1.00 62.56 99 HIS A C 1
ATOM 835 O O . HIS A 1 99 ? -9.837 10.405 9.615 1.00 62.56 99 HIS A O 1
ATOM 841 N N . ILE A 1 100 ? -10.129 12.198 10.939 1.00 65.69 100 ILE A N 1
ATOM 842 C CA . ILE A 1 100 ? -10.374 13.139 9.844 1.00 65.69 100 ILE A CA 1
ATOM 843 C C . ILE A 1 100 ? -9.108 13.279 8.998 1.00 65.69 100 ILE A C 1
ATOM 845 O O . ILE A 1 100 ? -9.212 13.103 7.789 1.00 65.69 100 ILE A O 1
ATOM 849 N N . TYR A 1 101 ? -7.938 13.476 9.620 1.00 69.12 101 TYR A N 1
ATOM 850 C CA . TYR A 1 101 ? -6.650 13.577 8.923 1.00 69.12 101 TYR A CA 1
ATOM 851 C C . TYR A 1 101 ? -6.347 12.336 8.077 1.00 69.12 101 TYR A C 1
ATOM 853 O O . TYR A 1 101 ? -6.064 12.467 6.885 1.00 69.12 101 TYR A O 1
ATOM 861 N N . PHE A 1 102 ? -6.503 11.136 8.651 1.00 66.12 102 PHE A N 1
ATOM 862 C CA . PHE A 1 102 ? -6.298 9.880 7.924 1.00 66.12 102 PHE A CA 1
ATOM 863 C C . PHE A 1 102 ? -7.215 9.771 6.693 1.00 66.12 102 PHE A C 1
ATOM 865 O O . PHE A 1 102 ? -6.761 9.431 5.601 1.00 66.12 102 PHE A O 1
ATOM 872 N N . ASN A 1 103 ? -8.496 10.129 6.833 1.00 64.62 103 ASN A N 1
ATOM 873 C CA . ASN A 1 103 ? -9.445 10.110 5.719 1.00 64.62 103 ASN A CA 1
ATOM 874 C C . ASN A 1 103 ? -9.190 11.213 4.678 1.00 64.62 103 ASN A C 1
ATOM 876 O O . ASN A 1 103 ? -9.400 10.976 3.489 1.00 64.62 103 ASN A O 1
ATOM 880 N N . THR A 1 104 ? -8.758 12.413 5.077 1.00 67.12 104 THR A N 1
ATOM 881 C CA . THR A 1 104 ? -8.459 13.497 4.125 1.00 67.12 104 THR A CA 1
ATOM 882 C C . THR A 1 104 ? -7.212 13.212 3.304 1.00 67.12 104 THR A C 1
ATOM 884 O O . THR A 1 104 ? -7.240 13.413 2.088 1.00 67.12 104 THR A O 1
ATOM 887 N N . ASP A 1 105 ? -6.155 12.690 3.928 1.00 61.88 105 ASP A N 1
ATOM 888 C CA . ASP A 1 105 ? -4.940 12.282 3.215 1.00 61.88 105 ASP A CA 1
ATOM 889 C C . ASP A 1 105 ? -5.233 11.118 2.262 1.00 61.88 105 ASP A C 1
ATOM 891 O O . ASP A 1 105 ? -4.669 11.035 1.169 1.00 61.88 105 ASP A O 1
ATOM 895 N N . PHE A 1 106 ? -6.196 10.265 2.619 1.00 60.19 106 PHE A N 1
ATOM 896 C CA . PHE A 1 106 ? -6.667 9.199 1.749 1.00 60.19 106 PHE A CA 1
ATOM 897 C C . PHE A 1 106 ? -7.481 9.683 0.549 1.00 60.19 106 PHE A C 1
ATOM 899 O O . PHE A 1 106 ? -7.244 9.220 -0.561 1.00 60.19 106 PHE A O 1
ATOM 906 N N . ILE A 1 107 ? -8.439 10.597 0.724 1.00 58.12 107 ILE A N 1
ATOM 907 C CA . ILE A 1 107 ? -9.238 11.103 -0.407 1.00 58.12 107 ILE A CA 1
ATOM 908 C C . ILE A 1 107 ? -8.331 11.768 -1.449 1.00 58.12 107 ILE A C 1
ATOM 910 O O . ILE A 1 107 ? -8.591 11.654 -2.648 1.00 58.12 107 ILE A O 1
ATOM 914 N N . LYS A 1 108 ? -7.239 12.396 -0.998 1.00 63.47 108 LYS A N 1
ATOM 915 C CA . LYS A 1 108 ? -6.163 12.854 -1.879 1.00 63.47 108 LYS A CA 1
ATOM 916 C C . LYS A 1 108 ? -5.468 11.664 -2.544 1.00 63.47 108 LYS A C 1
ATOM 918 O O . LYS A 1 108 ? -5.484 11.573 -3.763 1.00 63.47 108 LYS A O 1
ATOM 923 N N . ALA A 1 109 ? -4.976 10.694 -1.770 1.00 53.94 109 ALA A N 1
ATOM 924 C CA . ALA A 1 109 ? -4.259 9.525 -2.289 1.00 53.94 109 ALA A CA 1
ATOM 925 C C . ALA A 1 109 ? -5.066 8.636 -3.262 1.00 53.94 109 ALA A C 1
ATOM 927 O O . ALA A 1 109 ? -4.486 8.099 -4.196 1.00 53.94 109 ALA A O 1
ATOM 928 N N . LYS A 1 110 ? -6.385 8.479 -3.083 1.00 54.53 110 LYS A N 1
ATOM 929 C CA . LYS A 1 110 ? -7.255 7.663 -3.954 1.00 54.53 110 LYS A CA 1
ATOM 930 C C . LYS A 1 110 ? -7.577 8.349 -5.286 1.00 54.53 110 LYS A C 1
ATOM 932 O O . LYS A 1 110 ? -7.990 7.686 -6.230 1.00 54.53 110 LYS A O 1
ATOM 937 N N . LYS A 1 111 ? -7.419 9.675 -5.357 1.00 54.75 111 LYS A N 1
ATOM 938 C CA . LYS A 1 111 ? -7.504 10.437 -6.612 1.00 54.75 111 LYS A CA 1
ATOM 939 C C . LYS A 1 111 ? -6.252 10.282 -7.479 1.00 54.75 111 LYS A C 1
ATOM 941 O O . LYS A 1 111 ? -6.334 10.540 -8.681 1.00 54.75 111 LYS A O 1
ATOM 946 N N . LEU A 1 112 ? -5.141 9.819 -6.896 1.00 50.91 112 LEU A N 1
ATOM 947 C CA . LEU A 1 112 ? -3.983 9.354 -7.650 1.00 50.91 112 LEU A CA 1
ATOM 948 C C . LEU A 1 112 ? -4.293 7.980 -8.244 1.00 50.91 112 LEU A C 1
ATOM 950 O O . LEU A 1 112 ? -3.882 6.939 -7.735 1.00 50.91 112 LEU A O 1
ATOM 954 N N . ASP A 1 113 ? -5.026 7.997 -9.350 1.00 56.84 113 ASP A N 1
ATOM 955 C CA . ASP A 1 113 ? -4.907 6.943 -10.346 1.00 56.84 113 ASP A CA 1
ATOM 956 C C . ASP A 1 113 ? -3.425 6.871 -10.763 1.00 56.84 113 ASP A C 1
ATOM 958 O O . ASP A 1 113 ? -2.737 7.896 -10.783 1.00 56.84 113 ASP A O 1
ATOM 962 N N . TRP A 1 114 ? -2.910 5.688 -11.113 1.00 53.94 114 TRP A N 1
ATOM 963 C CA . TRP A 1 114 ? -1.532 5.538 -11.625 1.00 53.94 114 TRP A CA 1
ATOM 964 C C . TRP A 1 114 ? -1.239 6.525 -12.771 1.00 53.94 114 TRP A C 1
ATOM 966 O O . TRP A 1 114 ? -0.115 6.979 -12.939 1.00 53.94 114 TRP A O 1
ATOM 976 N N . ILE A 1 115 ? -2.292 6.885 -13.512 1.00 53.81 115 ILE A N 1
ATOM 977 C CA . ILE A 1 115 ? -2.308 7.832 -14.629 1.00 53.81 115 ILE A CA 1
ATOM 978 C C . ILE A 1 115 ? -2.294 9.302 -14.152 1.00 53.81 115 ILE A C 1
ATOM 980 O O . ILE A 1 115 ? -1.769 10.166 -14.843 1.00 53.81 115 ILE A O 1
ATOM 984 N N . THR A 1 116 ? -2.851 9.621 -12.978 1.00 55.69 116 THR A N 1
ATOM 985 C CA . THR A 1 116 ? -2.914 11.000 -12.450 1.00 55.69 116 THR A CA 1
ATOM 986 C C . THR A 1 116 ? -1.661 11.409 -11.676 1.00 55.69 116 THR A C 1
ATOM 988 O O . THR A 1 116 ? -1.485 12.596 -11.399 1.00 55.69 116 THR A O 1
ATOM 991 N N . PHE A 1 117 ? -0.777 10.461 -11.335 1.00 53.06 117 PHE A N 1
ATOM 992 C CA . PHE A 1 117 ? 0.491 10.760 -10.656 1.00 53.06 117 PHE A CA 1
ATOM 993 C C . PHE A 1 117 ? 1.360 11.747 -11.461 1.00 53.06 117 PHE A C 1
ATOM 995 O O . PHE A 1 117 ? 2.062 12.561 -10.863 1.00 53.06 117 PHE A O 1
ATOM 1002 N N . ASP A 1 118 ? 1.217 11.749 -12.791 1.00 52.34 118 ASP A N 1
ATOM 1003 C CA . ASP A 1 118 ? 1.877 12.674 -13.723 1.00 52.34 118 ASP A CA 1
ATOM 1004 C C . ASP A 1 118 ? 1.482 14.141 -13.553 1.00 52.34 118 ASP A C 1
ATOM 1006 O O . ASP A 1 118 ? 2.239 15.032 -13.926 1.00 52.34 118 ASP A O 1
ATOM 1010 N N . SER A 1 119 ? 0.288 14.426 -13.027 1.00 53.94 119 SER A N 1
ATOM 1011 C CA . SER A 1 119 ? -0.248 15.794 -13.011 1.00 53.94 119 SER A CA 1
ATOM 1012 C C . SER A 1 119 ? -0.021 16.536 -11.695 1.00 53.94 119 SER A C 1
ATOM 1014 O O . SER A 1 119 ? -0.049 17.765 -11.682 1.00 53.94 119 SER A O 1
ATOM 1016 N N . GLU A 1 120 ? 0.196 15.827 -10.584 1.00 53.72 120 GLU A N 1
ATOM 1017 C CA . GLU A 1 120 ? 0.327 16.457 -9.262 1.00 53.72 120 GLU A CA 1
ATOM 1018 C C . GLU A 1 120 ? 1.789 16.702 -8.846 1.00 53.72 120 GLU A C 1
ATOM 1020 O O . GLU A 1 120 ? 2.036 17.639 -8.080 1.00 53.72 120 GLU A O 1
ATOM 1025 N N . SER A 1 121 ? 2.772 15.959 -9.388 1.00 51.28 121 SER A N 1
ATOM 1026 C CA . SER A 1 121 ? 4.175 16.087 -8.947 1.00 51.28 121 SER A CA 1
ATOM 1027 C C . SER A 1 121 ? 4.824 17.433 -9.268 1.00 51.28 121 SER A C 1
ATOM 1029 O O . SER A 1 121 ? 5.745 17.830 -8.565 1.00 51.28 121 SER A O 1
ATOM 1031 N N . ASP A 1 122 ? 4.331 18.161 -10.269 1.00 53.03 122 ASP A N 1
ATOM 1032 C CA . ASP A 1 122 ? 4.894 19.465 -10.646 1.00 53.03 122 ASP A CA 1
ATOM 1033 C C . ASP A 1 122 ? 4.346 20.632 -9.806 1.00 53.03 122 ASP A C 1
ATOM 1035 O O . ASP A 1 122 ? 4.858 21.752 -9.886 1.00 53.03 122 ASP A O 1
ATOM 1039 N N . SER A 1 123 ? 3.304 20.397 -8.998 1.00 58.62 123 SER A N 1
ATOM 1040 C CA . SER A 1 123 ? 2.607 21.470 -8.272 1.00 58.62 123 SER A CA 1
ATOM 1041 C C . SER A 1 123 ? 2.912 21.538 -6.772 1.00 58.62 123 SER A C 1
ATOM 1043 O O . SER A 1 123 ? 2.788 22.616 -6.190 1.00 58.62 123 SER A O 1
ATOM 1045 N N . GLU A 1 124 ? 3.359 20.442 -6.151 1.00 55.62 124 GLU A N 1
ATOM 1046 C CA . GLU A 1 124 ? 3.665 20.408 -4.709 1.00 55.62 124 GLU A CA 1
ATOM 1047 C C . GLU A 1 124 ? 5.144 20.712 -4.384 1.00 55.62 124 GLU A C 1
ATOM 1049 O O . GLU A 1 124 ? 5.461 21.100 -3.262 1.00 55.62 124 GLU A O 1
ATOM 1054 N N . ASP A 1 125 ? 6.043 20.670 -5.373 1.00 49.44 125 ASP A N 1
ATOM 1055 C CA . ASP A 1 125 ? 7.504 20.755 -5.178 1.00 49.44 125 ASP A CA 1
ATOM 1056 C C . ASP A 1 125 ? 8.057 22.195 -5.051 1.00 49.44 125 ASP A C 1
ATOM 1058 O O . ASP A 1 125 ? 9.220 22.471 -5.336 1.00 49.44 125 ASP A O 1
ATOM 1062 N N . ARG A 1 126 ? 7.218 23.170 -4.672 1.00 52.91 126 ARG A N 1
ATOM 1063 C CA . ARG A 1 126 ? 7.654 24.574 -4.501 1.00 52.91 126 ARG A CA 1
ATOM 1064 C C . ARG A 1 126 ? 7.588 25.115 -3.080 1.00 52.91 126 ARG A C 1
ATOM 1066 O O . ARG A 1 126 ? 8.009 26.249 -2.890 1.00 52.91 126 ARG A O 1
ATOM 1073 N N . ASN A 1 127 ? 7.089 24.360 -2.098 1.00 53.34 127 ASN A N 1
ATOM 1074 C CA . ASN A 1 127 ? 6.995 24.857 -0.717 1.00 53.34 127 ASN A CA 1
ATOM 1075 C C . ASN A 1 127 ? 7.194 23.815 0.396 1.00 53.34 127 ASN A C 1
ATOM 1077 O O . ASN A 1 127 ? 7.110 24.198 1.565 1.00 53.34 127 ASN A O 1
ATOM 1081 N N . GLU A 1 128 ? 7.508 22.548 0.104 1.00 51.53 128 GLU A N 1
ATOM 1082 C CA . GLU A 1 128 ? 8.177 21.719 1.117 1.00 51.53 128 GLU A CA 1
ATOM 1083 C C . GLU A 1 128 ? 9.625 22.201 1.204 1.00 51.53 128 GLU A C 1
ATOM 1085 O O . GLU A 1 128 ? 10.524 21.716 0.528 1.00 51.53 128 GLU A O 1
ATOM 1090 N N . VAL A 1 129 ? 9.816 23.262 1.993 1.00 49.50 129 VAL A N 1
ATOM 1091 C CA . VAL A 1 129 ? 11.121 23.656 2.507 1.00 49.50 129 VAL A CA 1
ATOM 1092 C C . VAL A 1 129 ? 11.690 22.413 3.163 1.00 49.50 129 VAL A C 1
ATOM 1094 O O . VAL A 1 129 ? 11.195 21.971 4.200 1.00 49.50 129 VAL A O 1
ATOM 1097 N N . ASP A 1 130 ? 12.685 21.864 2.487 1.00 45.44 130 ASP A N 1
ATOM 1098 C CA . ASP A 1 130 ? 13.570 20.792 2.888 1.00 45.44 130 ASP A CA 1
ATOM 1099 C C . ASP A 1 130 ? 14.147 21.094 4.279 1.00 45.44 130 ASP A C 1
ATOM 1101 O O . ASP A 1 130 ? 15.214 21.674 4.447 1.00 45.44 130 ASP A O 1
ATOM 1105 N N . SER A 1 131 ? 13.354 20.799 5.308 1.00 49.22 131 SER A N 1
ATOM 1106 C CA . SER A 1 131 ? 13.781 20.739 6.703 1.00 49.22 131 SER A CA 1
ATOM 1107 C C . SER A 1 131 ? 14.239 19.320 7.023 1.00 49.22 131 SER A C 1
ATOM 1109 O O . SER A 1 131 ? 14.028 18.829 8.134 1.00 49.22 131 SER A O 1
ATOM 1111 N N . GLU A 1 132 ? 14.892 18.656 6.065 1.00 44.22 132 GLU A N 1
ATOM 1112 C CA . GLU A 1 132 ? 15.927 17.680 6.375 1.00 44.22 132 GLU A CA 1
ATOM 1113 C C . GLU A 1 132 ? 17.099 18.448 7.009 1.00 44.22 132 GLU A C 1
ATOM 1115 O O . GLU A 1 132 ? 18.107 18.765 6.389 1.00 44.22 132 GLU A O 1
ATOM 1120 N N . SER A 1 133 ? 16.913 18.816 8.281 1.00 44.59 133 SER A N 1
ATOM 1121 C CA . SER A 1 133 ? 17.984 19.246 9.170 1.00 44.59 133 SER A CA 1
ATOM 1122 C C . SER A 1 133 ? 19.033 18.143 9.193 1.00 44.59 133 SER A C 1
ATOM 1124 O O . SER A 1 133 ? 18.834 17.102 9.825 1.00 44.59 133 SER A O 1
ATOM 1126 N N . GLU A 1 134 ? 20.139 18.409 8.507 1.00 41.44 134 GLU A N 1
ATOM 1127 C CA . GLU A 1 134 ? 21.442 17.776 8.664 1.00 41.44 134 GLU A CA 1
ATOM 1128 C C . GLU A 1 134 ? 21.653 17.382 10.134 1.00 41.44 134 GLU A C 1
ATOM 1130 O O . GLU A 1 134 ? 21.679 18.223 11.032 1.00 41.44 134 GLU A O 1
ATOM 1135 N N . CYS A 1 135 ? 21.728 16.081 10.398 1.00 42.22 135 CYS A N 1
ATOM 1136 C CA . CYS A 1 135 ? 22.121 15.531 11.691 1.00 42.22 135 CYS A CA 1
ATOM 1137 C C . CYS A 1 135 ? 23.425 14.753 11.526 1.00 42.22 135 CYS A C 1
ATOM 1139 O O . CYS A 1 135 ? 23.501 13.611 11.958 1.00 42.22 135 CYS A O 1
ATOM 1141 N N . GLU A 1 136 ? 24.439 15.348 10.897 1.00 44.66 136 GLU A N 1
ATOM 1142 C CA . GLU A 1 136 ? 25.824 14.875 10.985 1.00 44.66 136 GLU A CA 1
ATOM 1143 C C . GLU A 1 136 ? 26.787 16.078 10.971 1.00 44.66 136 GLU A C 1
ATOM 1145 O O . GLU A 1 136 ? 26.601 16.977 10.159 1.00 44.66 136 GLU A O 1
ATOM 1150 N N . HIS A 1 137 ? 27.814 16.024 11.845 1.00 44.47 137 HIS A N 1
ATOM 1151 C CA . HIS A 1 137 ? 28.914 16.988 12.121 1.00 44.47 137 HIS A CA 1
ATOM 1152 C C . HIS A 1 137 ? 28.579 18.146 13.092 1.00 44.47 137 HIS A C 1
ATOM 1154 O O . HIS A 1 137 ? 27.640 18.886 12.859 1.00 44.47 137 HIS A O 1
ATOM 1160 N N . GLU A 1 138 ? 29.248 18.389 14.228 1.00 41.47 138 GLU A N 1
ATOM 1161 C CA . GLU A 1 138 ? 30.538 17.980 14.815 1.00 41.47 138 GLU A CA 1
ATOM 1162 C C . GLU A 1 138 ? 30.400 18.021 16.354 1.00 41.47 138 GLU A C 1
ATOM 1164 O O . GLU A 1 138 ? 30.000 19.045 16.896 1.00 41.47 138 GLU A O 1
ATOM 1169 N N . ASN A 1 139 ? 30.764 16.950 17.068 1.00 44.28 139 ASN A N 1
ATOM 1170 C CA . ASN A 1 139 ? 31.189 17.057 18.470 1.00 44.28 139 ASN A CA 1
ATOM 1171 C C . ASN A 1 139 ? 32.628 16.543 18.539 1.00 44.28 139 ASN A C 1
ATOM 1173 O O . ASN A 1 139 ? 32.886 15.375 18.841 1.00 44.28 139 ASN A O 1
ATOM 1177 N N . GLU A 1 140 ? 33.563 17.426 18.196 1.00 52.69 140 GLU A N 1
ATOM 1178 C CA . GLU A 1 140 ? 34.903 17.399 18.771 1.00 52.69 140 GLU A CA 1
ATOM 1179 C C . GLU A 1 140 ? 34.773 17.790 20.248 1.00 52.69 140 GLU A C 1
ATOM 1181 O O . GLU A 1 140 ? 34.839 18.965 20.592 1.00 52.69 140 GLU A O 1
ATOM 1186 N N . ASP A 1 141 ? 34.559 16.813 21.130 1.00 48.81 141 ASP A N 1
ATOM 1187 C CA . ASP A 1 141 ? 34.753 17.034 22.562 1.00 48.81 141 ASP A CA 1
ATOM 1188 C C . ASP A 1 141 ? 36.182 16.641 22.930 1.00 48.81 141 ASP A C 1
ATOM 1190 O O . ASP A 1 141 ? 36.556 15.471 23.068 1.00 48.81 141 ASP A O 1
ATOM 1194 N N . GLU A 1 142 ? 36.990 17.691 23.038 1.00 51.91 142 GLU A N 1
ATOM 1195 C CA . GLU A 1 142 ? 38.298 17.701 23.658 1.00 51.91 142 GLU A CA 1
ATOM 1196 C C . GLU A 1 142 ? 38.252 17.095 25.067 1.00 51.91 142 GLU A C 1
ATOM 1198 O O . GLU A 1 142 ? 37.379 17.369 25.891 1.00 51.91 142 GLU A O 1
ATOM 1203 N N . ASN A 1 143 ? 39.284 16.305 25.358 1.00 52.09 143 ASN A N 1
ATOM 1204 C CA . ASN A 1 143 ? 39.685 15.940 26.706 1.00 52.09 143 ASN A CA 1
ATOM 1205 C C . ASN A 1 143 ? 39.733 17.174 27.621 1.00 52.09 143 ASN A C 1
ATOM 1207 O O . ASN A 1 143 ? 40.637 17.994 27.482 1.00 52.09 143 ASN A O 1
ATOM 1211 N N . ASN A 1 144 ? 38.887 17.215 28.648 1.00 51.84 144 ASN A N 1
ATOM 1212 C CA . ASN A 1 144 ? 39.281 17.796 29.924 1.00 51.84 144 ASN A CA 1
ATOM 1213 C C . ASN A 1 144 ? 38.721 16.984 31.093 1.00 51.84 144 ASN A C 1
ATOM 1215 O O . ASN A 1 144 ? 37.520 16.770 31.232 1.00 51.84 144 ASN A O 1
ATOM 1219 N N . ASN A 1 145 ? 39.662 16.528 31.920 1.00 53.38 145 ASN A N 1
ATOM 1220 C CA . ASN A 1 145 ? 39.449 16.118 33.299 1.00 53.38 145 ASN A CA 1
ATOM 1221 C C . ASN A 1 145 ? 38.580 17.151 34.026 1.00 53.38 145 ASN A C 1
ATOM 1223 O O . ASN A 1 145 ? 38.939 18.321 34.034 1.00 53.38 145 ASN A O 1
ATOM 1227 N N . ASP A 1 146 ? 37.549 16.698 34.733 1.00 57.28 146 ASP A N 1
ATOM 1228 C CA . ASP A 1 146 ? 37.486 16.942 36.172 1.00 57.28 146 ASP A CA 1
ATOM 1229 C C . ASP A 1 146 ? 36.587 15.901 36.835 1.00 57.28 146 ASP A C 1
ATOM 1231 O O . ASP A 1 146 ? 35.409 15.721 36.528 1.00 57.28 146 ASP A O 1
ATOM 1235 N N . ASN A 1 147 ? 37.228 15.145 37.713 1.00 60.22 147 ASN A N 1
ATOM 1236 C CA . ASN A 1 147 ? 36.673 14.041 38.461 1.00 60.22 147 ASN A CA 1
ATOM 1237 C C . ASN A 1 147 ? 36.431 14.570 39.876 1.00 60.22 147 ASN A C 1
ATOM 1239 O O . ASN A 1 147 ? 37.341 14.513 40.697 1.00 60.22 147 ASN A O 1
ATOM 1243 N N . ASP A 1 148 ? 35.238 15.105 40.146 1.00 62.19 148 ASP A N 1
ATOM 1244 C CA . ASP A 1 148 ? 34.834 15.499 41.497 1.00 62.19 148 ASP A CA 1
ATOM 1245 C C . ASP A 1 148 ? 33.400 15.046 41.833 1.00 62.19 148 ASP A C 1
ATOM 1247 O O . ASP A 1 148 ? 32.401 15.505 41.284 1.00 62.19 148 ASP A O 1
ATOM 1251 N N . ASN A 1 149 ? 33.357 14.080 42.757 1.00 53.97 149 ASN A N 1
ATOM 1252 C CA . ASN A 1 149 ? 32.368 13.839 43.815 1.00 53.97 149 ASN A CA 1
ATOM 1253 C C . ASN A 1 149 ? 31.230 14.876 43.964 1.00 53.97 149 ASN A C 1
ATOM 1255 O O . ASN A 1 149 ? 31.501 16.043 44.219 1.00 53.97 149 ASN A O 1
ATOM 1259 N N . ASN A 1 150 ? 29.965 14.436 44.061 1.00 48.31 150 ASN A N 1
ATOM 1260 C CA . ASN A 1 150 ? 29.292 14.093 45.335 1.00 48.31 150 ASN A CA 1
ATOM 1261 C C . ASN A 1 150 ? 27.755 13.951 45.172 1.00 48.31 150 ASN A C 1
ATOM 1263 O O . ASN A 1 150 ? 27.078 14.881 44.755 1.00 48.31 150 ASN A O 1
ATOM 1267 N N . ASN A 1 151 ? 27.252 12.805 45.638 1.00 46.00 151 ASN A N 1
ATOM 1268 C CA . ASN A 1 151 ? 26.143 12.611 46.586 1.00 46.00 151 ASN A CA 1
ATOM 1269 C C . ASN A 1 151 ? 24.672 13.026 46.299 1.00 46.00 151 ASN A C 1
ATOM 1271 O O . ASN A 1 151 ? 24.361 14.166 45.981 1.00 46.00 151 ASN A O 1
ATOM 1275 N N . ASP A 1 152 ? 23.788 12.066 46.624 1.00 56.09 152 ASP A N 1
ATOM 1276 C CA . ASP A 1 152 ? 22.402 12.162 47.119 1.00 56.09 152 ASP A CA 1
ATOM 1277 C C . ASP A 1 152 ? 21.355 13.005 46.359 1.00 56.09 152 ASP A C 1
ATOM 1279 O O . ASP A 1 152 ? 21.367 14.227 46.418 1.00 56.09 152 ASP A O 1
ATOM 1283 N N . ASN A 1 153 ? 20.300 12.357 45.828 1.00 51.91 153 ASN A N 1
ATOM 1284 C CA . ASN A 1 153 ? 19.008 12.318 46.541 1.00 51.91 153 ASN A CA 1
ATOM 1285 C C . ASN A 1 153 ? 17.946 11.406 45.879 1.00 51.91 153 ASN A C 1
ATOM 1287 O O . ASN A 1 153 ? 17.456 11.634 44.776 1.00 51.91 153 ASN A O 1
ATOM 1291 N N . ASN A 1 154 ? 17.567 10.394 46.649 1.00 52.66 154 ASN A N 1
ATOM 1292 C CA . ASN A 1 154 ? 16.256 9.771 46.824 1.00 52.66 154 ASN A CA 1
ATOM 1293 C C . ASN A 1 154 ? 15.022 10.511 46.229 1.00 52.66 154 ASN A C 1
ATOM 1295 O O . ASN A 1 154 ? 14.706 11.620 46.655 1.00 52.66 154 ASN A O 1
ATOM 1299 N N . ASN A 1 155 ? 14.214 9.845 45.386 1.00 56.12 155 ASN A N 1
ATOM 1300 C CA . ASN A 1 155 ? 12.755 10.011 45.478 1.00 56.12 155 ASN A CA 1
ATOM 1301 C C . ASN A 1 155 ? 11.974 8.748 45.076 1.00 56.12 155 ASN A C 1
ATOM 1303 O O . ASN A 1 155 ? 11.803 8.396 43.910 1.00 56.12 155 ASN A O 1
ATOM 1307 N N . ASN A 1 156 ? 11.495 8.092 46.123 1.00 50.19 156 ASN A N 1
ATOM 1308 C CA . ASN A 1 156 ? 10.563 6.982 46.183 1.00 50.19 156 ASN A CA 1
ATOM 1309 C C . ASN A 1 156 ? 9.139 7.479 45.862 1.00 50.19 156 ASN A C 1
ATOM 1311 O O . ASN A 1 156 ? 8.617 8.302 46.609 1.00 50.19 156 ASN A O 1
ATOM 1315 N N . ASN A 1 157 ? 8.476 6.970 44.816 1.00 54.94 157 ASN A N 1
ATOM 1316 C CA . ASN A 1 157 ? 7.028 7.166 44.661 1.00 54.94 157 ASN A CA 1
ATOM 1317 C C . ASN A 1 157 ? 6.285 5.826 44.677 1.00 54.94 157 ASN A C 1
ATOM 1319 O O . ASN A 1 157 ? 6.019 5.191 43.657 1.00 54.94 157 ASN A O 1
ATOM 1323 N N . ASN A 1 158 ? 5.982 5.423 45.905 1.00 51.66 158 ASN A N 1
ATOM 1324 C CA . ASN A 1 158 ? 5.051 4.384 46.302 1.00 51.66 158 ASN A CA 1
ATOM 1325 C C . ASN A 1 158 ? 3.613 4.851 46.005 1.00 51.66 158 ASN A C 1
ATOM 1327 O O . ASN A 1 158 ? 3.127 5.766 46.664 1.00 51.66 158 ASN A O 1
ATOM 1331 N N . ASN A 1 159 ? 2.912 4.218 45.060 1.00 52.31 159 ASN A N 1
ATOM 1332 C CA . ASN A 1 159 ? 1.464 4.394 44.920 1.00 52.31 159 ASN A CA 1
ATOM 1333 C C . ASN A 1 159 ? 0.746 3.053 45.100 1.00 52.31 159 ASN A C 1
ATOM 1335 O O . ASN A 1 159 ? 0.407 2.349 44.148 1.00 52.31 159 ASN A O 1
ATOM 1339 N N . ASN A 1 160 ? 0.560 2.710 46.372 1.00 52.06 160 ASN A N 1
ATOM 1340 C CA . ASN A 1 160 ? -0.362 1.698 46.855 1.00 52.06 160 ASN A CA 1
ATOM 1341 C C . ASN A 1 160 ? -1.767 2.320 46.910 1.00 52.06 160 ASN A C 1
ATOM 1343 O O . ASN A 1 160 ? -2.011 3.187 47.746 1.00 52.06 160 ASN A O 1
ATOM 1347 N N . ASN A 1 161 ? -2.695 1.880 46.057 1.00 54.38 161 ASN A N 1
ATOM 1348 C CA . ASN A 1 161 ? -4.118 2.137 46.278 1.00 54.38 161 ASN A CA 1
ATOM 1349 C C . ASN A 1 161 ? -4.891 0.816 46.281 1.00 54.38 161 ASN A C 1
ATOM 1351 O O . ASN A 1 161 ? -5.352 0.312 45.256 1.00 54.38 161 ASN A O 1
ATOM 1355 N N . ASN A 1 162 ? -4.960 0.262 47.486 1.00 53.16 162 ASN A N 1
ATOM 1356 C CA . ASN A 1 162 ? -5.870 -0.778 47.918 1.00 53.16 162 ASN A CA 1
ATOM 1357 C C . ASN A 1 162 ? -7.260 -0.149 48.100 1.00 53.16 162 ASN A C 1
ATOM 1359 O O . ASN A 1 162 ? -7.427 0.695 48.976 1.00 53.16 162 ASN A O 1
ATOM 1363 N N . ASN A 1 163 ? -8.258 -0.563 47.316 1.00 58.94 163 ASN A N 1
ATOM 1364 C CA . ASN A 1 163 ? -9.649 -0.355 47.708 1.00 58.94 163 ASN A CA 1
ATOM 1365 C C . ASN A 1 163 ? -10.431 -1.660 47.553 1.00 58.94 163 ASN A C 1
ATOM 1367 O O . ASN A 1 163 ? -10.924 -2.012 46.481 1.00 58.94 163 ASN A O 1
ATOM 1371 N N . ASN A 1 164 ? -10.457 -2.383 48.665 1.00 53.84 164 ASN A N 1
ATOM 1372 C CA . ASN A 1 164 ? -11.326 -3.501 48.968 1.00 53.84 164 ASN A CA 1
ATOM 1373 C C . ASN A 1 164 ? -12.724 -2.937 49.270 1.00 53.84 164 ASN A C 1
ATOM 1375 O O . ASN A 1 164 ? -12.850 -2.123 50.181 1.00 53.84 164 ASN A O 1
ATOM 1379 N N . ASN A 1 165 ? -13.765 -3.358 48.549 1.00 60.22 165 ASN A N 1
ATOM 1380 C CA . ASN A 1 165 ? -15.127 -3.191 49.049 1.00 60.22 165 ASN A CA 1
ATOM 1381 C C . ASN A 1 165 ? -15.894 -4.500 48.876 1.00 60.22 165 ASN A C 1
ATOM 1383 O O . ASN A 1 165 ? -16.353 -4.850 47.788 1.00 60.22 165 ASN A O 1
ATOM 1387 N N . ASN A 1 166 ? -15.941 -5.220 49.989 1.00 56.09 166 ASN A N 1
ATOM 1388 C CA . ASN A 1 166 ? -16.755 -6.389 50.243 1.00 56.09 166 ASN A CA 1
ATOM 1389 C C . ASN A 1 166 ? -18.186 -5.897 50.497 1.00 56.09 166 ASN A C 1
ATOM 1391 O O . ASN A 1 166 ? -18.373 -5.003 51.318 1.00 56.09 166 ASN A O 1
ATOM 1395 N N . ASN A 1 167 ? -19.185 -6.458 49.822 1.00 61.41 167 ASN A N 1
ATOM 1396 C CA . ASN A 1 167 ? -20.573 -6.297 50.244 1.00 61.41 167 ASN A CA 1
ATOM 1397 C C . ASN A 1 167 ? -21.261 -7.656 50.111 1.00 61.41 167 ASN A C 1
ATOM 1399 O O . ASN A 1 167 ? -21.779 -8.014 49.054 1.00 61.41 167 ASN A O 1
ATOM 1403 N N . GLU A 1 168 ? -21.179 -8.426 51.193 1.00 62.91 168 GLU A N 1
ATOM 1404 C CA . GLU A 1 168 ? -22.110 -9.507 51.488 1.00 62.91 168 GLU A CA 1
ATOM 1405 C C . GLU A 1 168 ? -23.462 -8.868 51.803 1.00 62.91 168 GLU A C 1
ATOM 1407 O O . GLU A 1 168 ? -23.553 -7.963 52.631 1.00 62.91 168 GLU A O 1
ATOM 1412 N N . ASN A 1 169 ? -24.513 -9.328 51.137 1.00 64.38 169 ASN A N 1
ATOM 1413 C CA . ASN A 1 169 ? -25.847 -9.227 51.701 1.00 64.38 169 ASN A CA 1
ATOM 1414 C C . ASN A 1 169 ? -26.589 -10.506 51.326 1.00 64.38 169 ASN A C 1
ATOM 1416 O O . ASN A 1 169 ? -27.134 -10.642 50.230 1.00 64.38 169 ASN A O 1
ATOM 1420 N N . GLU A 1 170 ? -26.508 -11.464 52.245 1.00 59.69 170 GLU A N 1
ATOM 1421 C CA . GLU A 1 170 ? -27.489 -12.525 52.402 1.00 59.69 170 GLU A CA 1
ATOM 1422 C C . GLU A 1 170 ? -28.845 -11.877 52.699 1.00 59.69 170 GLU A C 1
ATOM 1424 O O . GLU A 1 170 ? -28.938 -10.976 53.528 1.00 59.69 170 GLU A O 1
ATOM 1429 N N . ASN A 1 171 ? -29.889 -12.331 52.019 1.00 62.25 171 ASN A N 1
ATOM 1430 C CA . ASN A 1 171 ? -31.209 -12.459 52.620 1.00 62.25 171 ASN A CA 1
ATOM 1431 C C . ASN A 1 171 ? -31.940 -13.565 51.863 1.00 62.25 171 ASN A C 1
ATOM 1433 O O . ASN A 1 171 ? -32.382 -13.383 50.726 1.00 62.25 171 ASN A O 1
ATOM 1437 N N . ASP A 1 172 ? -31.992 -14.716 52.527 1.00 56.88 172 ASP A N 1
ATOM 1438 C CA . ASP A 1 172 ? -33.066 -15.689 52.403 1.00 56.88 172 ASP A CA 1
ATOM 1439 C C . ASP A 1 172 ? -34.411 -14.984 52.596 1.00 56.88 172 ASP A C 1
ATOM 1441 O O . ASP A 1 172 ? -34.594 -14.249 53.565 1.00 56.88 172 ASP A O 1
ATOM 1445 N N . ASP A 1 173 ? -35.365 -15.259 51.713 1.00 62.56 173 ASP A N 1
ATOM 1446 C CA . ASP A 1 173 ? -36.751 -15.391 52.147 1.00 62.56 173 ASP A CA 1
ATOM 1447 C C . ASP A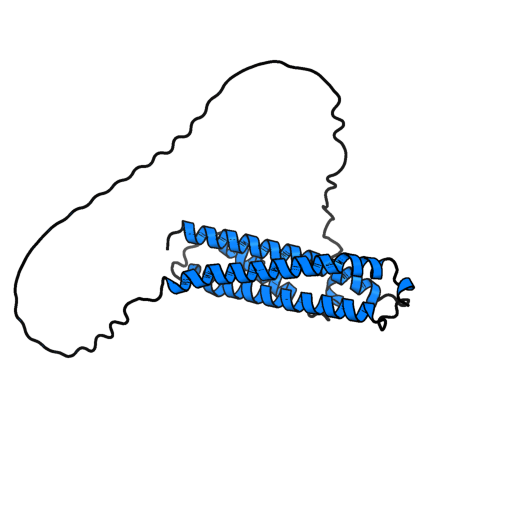 1 173 ? -37.498 -16.319 51.184 1.00 62.56 173 ASP A C 1
ATOM 1449 O O . ASP A 1 173 ? -37.852 -15.979 50.049 1.00 62.56 173 ASP A O 1
ATOM 1453 N N . GLU A 1 174 ? -37.706 -17.541 51.671 1.00 58.34 174 GLU A N 1
ATOM 1454 C CA . GLU A 1 174 ? -38.676 -18.495 51.162 1.00 58.34 174 GLU A CA 1
ATOM 1455 C C . GLU A 1 174 ? -40.082 -17.892 51.258 1.00 58.34 174 GLU A C 1
ATOM 1457 O O . GLU A 1 174 ? -40.604 -17.641 52.342 1.00 58.34 174 GLU A O 1
ATOM 1462 N N . SER A 1 175 ? -40.775 -17.754 50.129 1.00 61.59 175 SER A N 1
ATOM 1463 C CA . SER A 1 175 ? -42.232 -17.869 50.161 1.00 61.59 175 SER A CA 1
ATOM 1464 C C . SER A 1 175 ? -42.763 -18.537 48.901 1.00 61.59 175 SER A C 1
ATOM 1466 O O . SER A 1 175 ? -42.761 -18.003 47.791 1.00 61.59 175 SER A O 1
ATOM 1468 N N . GLU A 1 176 ? -43.231 -19.766 49.112 1.00 60.31 176 GLU A N 1
ATOM 1469 C CA . GLU A 1 176 ? -44.122 -20.487 48.221 1.00 60.31 176 GLU A CA 1
ATOM 1470 C C . GLU A 1 176 ? -45.348 -19.632 47.883 1.00 60.31 176 GLU A C 1
ATOM 1472 O O . GLU A 1 176 ? -46.157 -19.295 48.746 1.00 60.31 176 GLU A O 1
ATOM 1477 N N . SER A 1 177 ? -45.580 -19.398 46.594 1.00 57.47 177 SER A N 1
ATOM 1478 C CA . SER A 1 177 ? -46.937 -19.193 46.102 1.00 57.47 177 SER A CA 1
ATOM 1479 C C . SER A 1 177 ? -47.113 -19.877 44.758 1.00 57.47 177 SER A C 1
ATOM 1481 O O . SER A 1 177 ? -46.661 -19.432 43.704 1.00 57.47 177 SER A O 1
ATOM 1483 N N . LYS A 1 178 ? -47.797 -21.020 44.835 1.00 63.81 178 LYS A N 1
ATOM 1484 C CA . LYS A 1 178 ? -48.419 -21.713 43.716 1.00 63.81 178 LYS A CA 1
ATOM 1485 C C . LYS A 1 178 ? -49.368 -20.745 43.015 1.00 63.81 178 LYS A C 1
ATOM 1487 O O . LYS A 1 178 ? -50.450 -20.479 43.528 1.00 63.81 178 LYS A O 1
ATOM 1492 N N . ASN A 1 179 ? -49.042 -20.334 41.794 1.00 54.28 179 ASN A N 1
ATOM 1493 C CA . ASN A 1 179 ? -50.092 -20.020 40.838 1.00 54.28 179 ASN A CA 1
ATOM 1494 C C . ASN A 1 179 ? -49.715 -20.424 39.415 1.00 54.28 179 ASN A C 1
ATOM 1496 O O . ASN A 1 179 ? -48.867 -19.836 38.751 1.00 54.28 179 ASN A O 1
ATOM 1500 N N . LYS A 1 180 ? -50.401 -21.481 38.973 1.00 59.47 180 LYS A N 1
ATOM 1501 C CA . LYS A 1 180 ? -50.537 -21.900 37.585 1.00 59.47 180 LYS A CA 1
ATOM 1502 C C . LYS A 1 180 ? -51.162 -20.753 36.797 1.00 59.47 180 LYS A C 1
ATOM 1504 O O . LYS A 1 180 ? -52.340 -20.485 36.980 1.00 59.47 180 LYS A O 1
ATOM 1509 N N . ASN A 1 181 ? -50.416 -20.179 35.867 1.00 52.91 181 ASN A N 1
ATOM 1510 C CA . ASN A 1 181 ? -50.971 -19.698 34.608 1.00 52.91 181 ASN A CA 1
ATOM 1511 C C . ASN A 1 181 ? -49.942 -19.965 33.515 1.00 52.91 181 ASN A C 1
ATOM 1513 O O . ASN A 1 181 ? -48.997 -19.216 33.298 1.00 52.91 181 ASN A O 1
ATOM 1517 N N . LYS A 1 182 ? -50.130 -21.120 32.875 1.00 56.34 182 LYS A N 1
ATOM 1518 C CA . LYS A 1 182 ? -49.404 -21.573 31.697 1.00 56.34 182 LYS A CA 1
ATOM 1519 C C . LYS A 1 182 ? -49.923 -20.775 30.498 1.00 56.34 182 LYS A C 1
ATOM 1521 O O . LYS A 1 182 ? -50.806 -21.241 29.785 1.00 56.34 182 LYS A O 1
ATOM 1526 N N . VAL A 1 183 ? -49.420 -19.558 30.325 1.00 60.94 183 VAL A N 1
ATOM 1527 C CA . VAL A 1 183 ? -49.429 -18.882 29.027 1.00 60.94 183 VAL A CA 1
ATOM 1528 C C . VAL A 1 183 ? -48.070 -19.191 28.422 1.00 60.94 183 VAL A C 1
ATOM 1530 O O . VAL A 1 183 ? -47.042 -18.811 28.972 1.00 60.94 183 VAL A O 1
ATOM 1533 N N . GLU A 1 184 ? -48.079 -19.993 27.360 1.00 60.06 184 GLU A N 1
ATOM 1534 C CA . GLU A 1 184 ? -46.917 -20.313 26.530 1.00 60.06 184 GLU A CA 1
ATOM 1535 C C . GLU A 1 184 ? -46.473 -19.036 25.808 1.00 60.06 184 GLU A C 1
ATOM 1537 O O . GLU A 1 184 ? -46.738 -18.821 24.630 1.00 60.06 184 GLU A O 1
ATOM 1542 N N . GLU A 1 185 ? -45.841 -18.142 26.561 1.00 53.19 185 GLU A N 1
ATOM 1543 C CA . GLU A 1 185 ? -45.083 -17.032 26.021 1.00 53.19 185 GLU A CA 1
ATOM 1544 C C . GLU A 1 185 ? -43.742 -17.618 25.591 1.00 53.19 185 GLU A C 1
ATOM 1546 O O . GLU A 1 185 ? -42.891 -17.998 26.398 1.00 53.19 185 GLU A O 1
ATOM 1551 N N . MET A 1 186 ? -43.637 -17.803 24.280 1.00 57.28 186 MET A N 1
ATOM 1552 C CA . MET A 1 186 ? -42.460 -18.225 23.539 1.00 57.28 186 MET A CA 1
ATOM 1553 C C . MET A 1 186 ? -41.397 -17.126 23.678 1.00 57.28 186 MET A C 1
ATOM 1555 O O . MET A 1 186 ? -41.116 -16.378 22.748 1.00 57.28 186 MET A O 1
ATOM 1559 N N . ASN A 1 187 ? -40.852 -16.991 24.888 1.00 50.97 187 ASN A N 1
ATOM 1560 C CA . ASN A 1 187 ? -39.715 -16.148 25.189 1.00 50.97 187 ASN A CA 1
ATOM 1561 C C . ASN A 1 187 ? -38.516 -16.768 24.483 1.00 50.97 187 ASN A C 1
ATOM 1563 O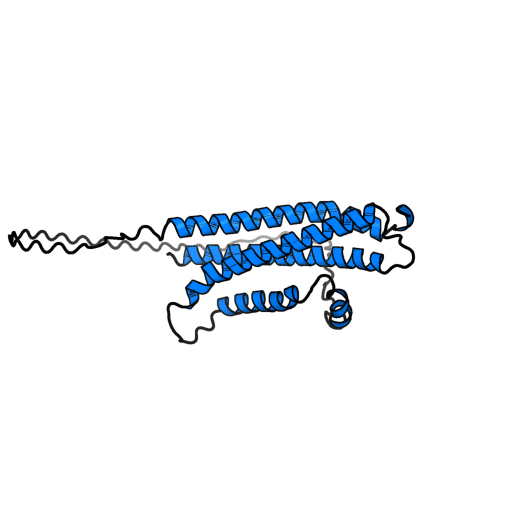 O . ASN A 1 187 ? -37.897 -17.720 24.956 1.00 50.97 187 ASN A O 1
ATOM 1567 N N . SER A 1 188 ? -38.250 -16.228 23.296 1.00 56.53 188 SER A N 1
ATOM 1568 C CA . SER A 1 188 ? -36.977 -16.326 22.605 1.00 56.53 188 SER A CA 1
ATOM 1569 C C . SER A 1 188 ? -35.913 -15.733 23.520 1.00 56.53 188 SER A C 1
ATOM 1571 O O . SER A 1 188 ? -35.597 -14.546 23.462 1.00 56.53 188 SER A O 1
ATOM 1573 N N . THR A 1 189 ? -35.393 -16.569 24.413 1.00 53.19 189 THR A N 1
ATOM 1574 C CA . THR A 1 189 ? -34.172 -16.327 25.169 1.00 53.19 189 THR A CA 1
ATOM 1575 C C . THR A 1 189 ? -33.005 -16.408 24.184 1.00 53.19 189 THR A C 1
ATOM 1577 O O . THR A 1 189 ? -32.228 -17.359 24.174 1.00 53.19 189 THR A O 1
ATOM 1580 N N . GLU A 1 190 ? -32.903 -15.412 23.301 1.00 60.88 190 GLU A N 1
ATOM 1581 C CA . GLU A 1 190 ? -31.686 -15.086 22.557 1.00 60.88 190 GLU A CA 1
ATOM 1582 C C . GLU A 1 190 ? -30.695 -14.475 23.560 1.00 60.88 190 GLU A C 1
ATOM 1584 O O . GLU A 1 1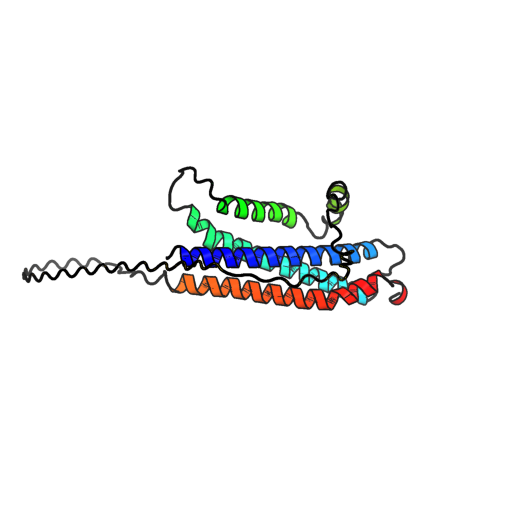90 ? -30.432 -13.275 23.624 1.00 60.88 190 GLU A O 1
ATOM 1589 N N . GLU A 1 191 ? -30.202 -15.337 24.447 1.00 54.47 191 GLU A N 1
ATOM 1590 C CA . GLU A 1 191 ? -29.192 -15.035 25.447 1.00 54.47 191 GLU A CA 1
ATOM 1591 C C . GLU A 1 191 ? -27.872 -14.693 24.741 1.00 54.47 191 GLU A C 1
ATOM 1593 O O . GLU A 1 191 ? -27.069 -15.554 24.396 1.00 54.47 191 GLU A O 1
ATOM 1598 N N . ALA A 1 192 ? -27.674 -13.399 24.484 1.00 57.41 192 ALA A N 1
ATOM 1599 C CA . ALA A 1 192 ? -26.493 -12.614 24.854 1.00 57.41 192 ALA A CA 1
ATOM 1600 C C . ALA A 1 192 ? -25.083 -13.243 24.687 1.00 57.41 192 ALA A C 1
ATOM 1602 O O . ALA A 1 192 ? -24.149 -12.870 25.401 1.00 57.41 192 ALA A O 1
ATOM 1603 N N . GLN A 1 193 ? -24.866 -14.140 23.721 1.00 51.03 193 GLN A N 1
ATOM 1604 C CA . GLN A 1 193 ? -23.554 -14.755 23.466 1.00 51.03 193 GLN A CA 1
ATOM 1605 C C . GLN A 1 193 ? -22.578 -13.882 22.648 1.00 51.03 193 GLN A C 1
ATOM 1607 O O . GLN A 1 193 ? -21.422 -14.259 22.467 1.00 51.03 193 GLN A O 1
ATOM 1612 N N . GLN A 1 194 ? -22.955 -12.682 22.199 1.00 52.38 194 GLN A N 1
ATOM 1613 C CA . GLN A 1 194 ? -22.197 -11.981 21.144 1.00 52.38 194 GLN A CA 1
ATOM 1614 C C . GLN A 1 194 ? -21.038 -11.000 21.493 1.00 52.38 194 GLN A C 1
ATOM 1616 O O . GLN A 1 194 ? -20.394 -10.518 20.557 1.00 52.38 194 GLN A O 1
ATOM 1621 N N . PRO A 1 195 ? -20.637 -10.689 22.747 1.00 58.22 195 PRO A N 1
ATOM 1622 C CA . PRO A 1 195 ? -19.550 -9.716 22.956 1.00 58.22 195 PRO A CA 1
ATOM 1623 C C . PRO A 1 195 ? -18.125 -10.299 23.038 1.00 58.22 195 PRO A C 1
ATOM 1625 O O . PRO A 1 195 ? -17.165 -9.543 22.909 1.00 58.22 195 PRO A O 1
ATOM 1628 N N . LYS A 1 196 ? -17.924 -11.604 23.286 1.00 58.41 196 LYS A N 1
ATOM 1629 C CA . LYS A 1 196 ? -16.560 -12.159 23.478 1.00 58.41 196 LYS A CA 1
ATOM 1630 C C . LYS A 1 196 ? -15.864 -12.537 22.169 1.00 58.41 196 LYS A C 1
ATOM 1632 O O . LYS A 1 196 ? -14.658 -12.331 22.042 1.00 58.41 196 LYS A O 1
ATOM 1637 N N . GLU A 1 197 ? -16.612 -13.046 21.198 1.00 60.97 197 GLU A N 1
ATOM 1638 C CA . GLU A 1 197 ? -16.070 -13.491 19.909 1.00 60.97 197 GLU A CA 1
ATOM 1639 C C . GLU A 1 197 ? -15.662 -12.302 19.023 1.00 60.97 197 GLU A C 1
ATOM 1641 O O . GLU A 1 197 ? -14.582 -12.284 18.431 1.00 60.97 197 GLU A O 1
ATOM 1646 N N . THR A 1 198 ? -16.440 -11.219 19.075 1.00 65.12 198 THR A N 1
ATOM 1647 C CA . THR A 1 198 ? -16.169 -9.960 18.364 1.00 65.12 198 THR A CA 1
ATOM 1648 C C . THR A 1 198 ? -14.866 -9.277 18.790 1.00 65.12 198 THR A C 1
ATOM 1650 O O . THR A 1 198 ? -14.265 -8.562 17.992 1.00 65.12 198 THR A O 1
ATOM 1653 N N . ILE A 1 199 ? -14.381 -9.501 20.017 1.00 64.88 199 ILE A N 1
ATOM 1654 C CA . ILE A 1 199 ? -13.119 -8.924 20.515 1.00 64.88 199 ILE A CA 1
ATOM 1655 C C . ILE A 1 199 ? -11.907 -9.698 19.986 1.00 64.88 199 ILE A C 1
ATOM 1657 O O . ILE A 1 199 ? -10.918 -9.083 19.584 1.00 64.88 199 ILE A O 1
ATOM 1661 N N . LYS A 1 200 ? -11.971 -11.037 19.973 1.00 71.12 200 LYS A N 1
ATOM 1662 C CA . LYS A 1 200 ? -10.881 -11.886 19.464 1.00 71.12 200 LYS A CA 1
ATOM 1663 C C . LYS A 1 200 ? -10.615 -11.599 17.981 1.00 71.12 200 LYS A C 1
ATOM 1665 O O . LYS A 1 200 ? -9.458 -11.522 17.574 1.00 71.12 200 LYS A O 1
ATOM 1670 N N . ASN A 1 201 ? -11.675 -11.305 17.229 1.00 82.25 201 ASN A N 1
ATOM 1671 C CA . ASN A 1 201 ? -11.594 -10.951 15.813 1.00 82.25 201 ASN A CA 1
ATOM 1672 C C . ASN A 1 201 ? -10.851 -9.624 15.557 1.00 82.25 201 ASN A C 1
ATOM 1674 O O . ASN A 1 201 ? -10.197 -9.490 14.529 1.00 82.25 201 ASN A O 1
ATOM 1678 N N . ARG A 1 202 ? -10.859 -8.665 16.499 1.00 82.69 202 ARG A N 1
ATOM 1679 C CA . ARG A 1 202 ? -10.170 -7.366 16.329 1.00 82.69 202 ARG A CA 1
ATOM 1680 C C . ARG A 1 202 ? -8.650 -7.488 16.352 1.00 82.69 202 ARG A C 1
ATOM 1682 O O . ARG A 1 202 ? -7.973 -6.895 15.518 1.00 82.69 202 ARG A O 1
ATOM 1689 N N . TYR A 1 203 ? -8.107 -8.232 17.317 1.00 84.56 203 TYR A N 1
ATOM 1690 C CA . TYR A 1 203 ? -6.655 -8.415 17.420 1.00 84.56 203 TYR A CA 1
ATOM 1691 C C . TYR A 1 203 ? -6.105 -9.224 16.255 1.00 84.56 203 TYR A C 1
ATOM 1693 O O . TYR A 1 203 ? -5.038 -8.883 15.754 1.00 84.56 203 TYR A O 1
ATOM 1701 N N . GLN A 1 204 ? -6.837 -10.256 15.828 1.00 90.06 204 GLN A N 1
ATOM 1702 C CA . GLN A 1 204 ? -6.446 -11.041 14.666 1.00 90.06 204 GLN A CA 1
ATOM 1703 C C . GLN A 1 204 ? -6.377 -10.155 13.419 1.00 90.06 204 GLN A C 1
ATOM 1705 O O . GLN A 1 204 ? -5.351 -10.137 12.757 1.00 90.06 204 GLN A O 1
ATOM 1710 N N . PHE A 1 205 ? -7.393 -9.319 13.189 1.00 90.06 205 PHE A N 1
ATOM 1711 C CA . PHE A 1 205 ? -7.418 -8.405 12.048 1.00 90.06 205 PHE A CA 1
ATOM 1712 C C . PHE A 1 205 ? -6.220 -7.437 12.018 1.00 90.06 205 PHE A C 1
ATOM 1714 O O . PHE A 1 205 ? -5.569 -7.282 10.989 1.00 90.06 205 PHE A O 1
ATOM 1721 N N . LEU A 1 206 ? -5.875 -6.813 13.154 1.00 88.94 206 LEU A N 1
ATOM 1722 C CA . LEU A 1 206 ? -4.691 -5.945 13.231 1.00 88.94 206 LEU A CA 1
ATOM 1723 C C . LEU A 1 206 ? -3.380 -6.718 13.036 1.00 88.94 206 LEU A C 1
ATOM 1725 O O . LEU A 1 206 ? -2.450 -6.196 12.424 1.00 88.94 206 LEU A O 1
ATOM 1729 N N . ALA A 1 207 ? -3.289 -7.942 13.559 1.00 90.38 207 ALA A N 1
ATOM 1730 C CA . ALA A 1 207 ? -2.118 -8.790 13.363 1.00 90.38 207 ALA A CA 1
ATOM 1731 C C . ALA A 1 207 ? -1.951 -9.177 11.885 1.00 90.38 207 ALA A C 1
ATOM 1733 O O . ALA A 1 207 ? -0.838 -9.115 11.368 1.00 90.38 207 ALA A O 1
ATOM 1734 N N . ASP A 1 208 ? -3.046 -9.489 11.192 1.00 92.69 208 ASP A N 1
ATOM 1735 C CA . ASP A 1 208 ? -3.036 -9.822 9.767 1.00 92.69 208 ASP A CA 1
ATOM 1736 C C . ASP A 1 208 ? -2.578 -8.625 8.920 1.00 92.69 208 ASP A C 1
ATOM 1738 O O . ASP A 1 208 ? -1.758 -8.785 8.015 1.00 92.69 208 ASP A O 1
ATOM 1742 N N . ILE A 1 209 ? -3.036 -7.407 9.237 1.00 90.56 209 ILE A N 1
ATOM 1743 C CA . ILE A 1 209 ? -2.526 -6.176 8.606 1.00 90.56 209 ILE A CA 1
ATOM 1744 C C . ILE A 1 209 ? -1.026 -6.014 8.867 1.00 90.56 209 ILE A C 1
ATOM 1746 O O . ILE A 1 209 ? -0.260 -5.720 7.949 1.00 90.56 209 ILE A O 1
ATOM 1750 N N . HIS A 1 210 ? -0.590 -6.217 10.111 1.00 89.88 210 HIS A N 1
ATOM 1751 C CA . HIS A 1 210 ? 0.812 -6.067 10.488 1.00 89.88 210 HIS A CA 1
ATOM 1752 C C . HIS A 1 210 ? 1.723 -7.008 9.690 1.00 89.88 210 HIS A C 1
ATOM 1754 O O . HIS A 1 210 ? 2.732 -6.572 9.136 1.00 89.88 210 HIS A O 1
ATOM 1760 N N . VAL A 1 211 ? 1.345 -8.284 9.582 1.00 94.38 211 VAL A N 1
ATOM 1761 C CA . VAL A 1 211 ? 2.088 -9.288 8.806 1.00 94.38 211 VAL A CA 1
ATOM 1762 C C . VAL A 1 211 ? 2.147 -8.903 7.326 1.00 94.38 211 VAL A C 1
ATOM 1764 O O . VAL A 1 211 ? 3.211 -8.996 6.711 1.00 94.38 211 VAL A O 1
ATOM 1767 N N . GLN A 1 212 ? 1.038 -8.424 6.756 1.00 92.50 212 GLN A N 1
ATOM 1768 C CA . GLN A 1 212 ? 1.012 -7.963 5.367 1.00 92.50 212 GLN A CA 1
ATOM 1769 C C . GLN A 1 212 ? 1.949 -6.769 5.137 1.00 92.50 212 GLN A C 1
ATOM 1771 O O . GLN A 1 212 ? 2.701 -6.782 4.162 1.00 92.50 212 GLN A O 1
ATOM 1776 N N . LEU A 1 213 ? 1.957 -5.778 6.037 1.00 89.19 213 LEU A N 1
ATOM 1777 C CA . LEU A 1 213 ? 2.859 -4.624 5.958 1.00 89.19 213 LEU A CA 1
ATOM 1778 C C . LEU A 1 213 ? 4.334 -5.042 6.030 1.00 89.19 213 LEU A C 1
ATOM 1780 O O . LEU A 1 213 ? 5.131 -4.582 5.215 1.00 89.19 213 LEU A O 1
ATOM 1784 N N . ILE A 1 214 ? 4.694 -5.945 6.951 1.00 90.56 214 ILE A N 1
ATOM 1785 C CA . ILE A 1 214 ? 6.062 -6.485 7.050 1.00 90.56 214 ILE A CA 1
ATOM 1786 C C . ILE A 1 214 ? 6.462 -7.183 5.746 1.00 90.56 214 ILE A C 1
ATOM 1788 O O . ILE A 1 214 ? 7.572 -6.990 5.257 1.00 90.56 214 ILE A O 1
ATOM 1792 N N . SER A 1 215 ? 5.563 -7.973 5.155 1.00 94.50 215 SER A N 1
ATOM 1793 C CA . SER A 1 215 ? 5.848 -8.647 3.886 1.00 94.50 215 SER A CA 1
ATOM 1794 C C . SER A 1 215 ? 6.091 -7.652 2.747 1.00 94.50 215 SER A C 1
ATOM 1796 O O . SER A 1 215 ? 7.061 -7.824 2.016 1.00 94.50 215 SER A O 1
ATOM 1798 N N . ILE A 1 216 ? 5.278 -6.595 2.617 1.00 90.50 216 ILE A N 1
ATOM 1799 C CA . ILE A 1 216 ? 5.518 -5.557 1.599 1.00 90.50 216 ILE A CA 1
ATOM 1800 C C . ILE A 1 216 ? 6.852 -4.855 1.856 1.00 90.50 216 ILE A C 1
ATOM 1802 O O . ILE A 1 216 ? 7.596 -4.622 0.911 1.00 90.50 216 ILE A O 1
ATOM 1806 N N . PHE A 1 217 ? 7.176 -4.542 3.112 1.00 91.31 217 PHE A N 1
ATOM 1807 C CA . PHE A 1 217 ? 8.443 -3.907 3.472 1.00 91.31 217 PHE A CA 1
ATOM 1808 C C . PHE A 1 217 ? 9.655 -4.739 3.032 1.00 91.31 217 PHE A C 1
ATOM 1810 O O . PHE A 1 217 ? 10.562 -4.212 2.388 1.00 91.31 217 PHE A O 1
ATOM 1817 N N . ILE A 1 218 ? 9.652 -6.044 3.323 1.00 93.38 218 ILE A N 1
ATOM 1818 C CA . ILE A 1 218 ? 10.724 -6.963 2.911 1.00 93.38 218 ILE A CA 1
ATOM 1819 C C . ILE A 1 218 ? 10.857 -6.984 1.386 1.00 93.38 218 ILE A C 1
ATOM 1821 O O . ILE A 1 218 ? 11.961 -6.844 0.856 1.00 93.38 218 ILE A O 1
ATOM 1825 N N . ASP A 1 219 ? 9.735 -7.131 0.681 1.00 92.38 219 ASP A N 1
ATOM 1826 C CA . ASP A 1 219 ? 9.733 -7.185 -0.777 1.00 92.38 219 ASP A CA 1
ATOM 1827 C C . ASP A 1 219 ? 10.231 -5.860 -1.383 1.00 92.38 219 ASP A C 1
ATOM 1829 O O . ASP A 1 219 ? 11.062 -5.869 -2.292 1.00 92.38 219 ASP A O 1
ATOM 1833 N N . LEU A 1 220 ? 9.788 -4.713 -0.857 1.00 91.00 220 LEU A N 1
ATOM 1834 C CA . LEU A 1 220 ? 10.204 -3.385 -1.313 1.00 91.00 220 LEU A CA 1
ATOM 1835 C C . LEU A 1 220 ? 11.719 -3.195 -1.156 1.00 91.00 220 LEU A C 1
ATOM 1837 O O . LEU A 1 220 ? 12.397 -2.784 -2.100 1.00 91.00 220 LEU A O 1
ATOM 1841 N N . HIS A 1 221 ? 12.270 -3.575 -0.000 1.00 91.25 221 HIS A N 1
ATOM 1842 C CA . HIS A 1 221 ? 13.712 -3.539 0.245 1.00 91.25 221 HIS A CA 1
ATOM 1843 C C . HIS A 1 221 ? 14.498 -4.469 -0.687 1.00 91.25 221 HIS A C 1
ATOM 1845 O O . HIS A 1 221 ? 15.588 -4.111 -1.128 1.00 91.25 221 HIS A O 1
ATOM 1851 N N . ALA A 1 222 ? 13.950 -5.633 -1.045 1.00 94.50 222 ALA A N 1
ATOM 1852 C CA . ALA A 1 222 ? 14.585 -6.548 -1.994 1.00 94.50 222 ALA A CA 1
ATOM 1853 C C . ALA A 1 222 ? 14.603 -6.011 -3.441 1.00 94.50 222 ALA A C 1
ATOM 1855 O O . ALA A 1 222 ? 15.443 -6.424 -4.252 1.00 94.50 222 ALA A O 1
ATOM 1856 N N . TRP A 1 223 ? 13.677 -5.112 -3.786 1.00 94.06 223 TRP A N 1
ATOM 1857 C CA . TRP A 1 223 ? 13.602 -4.476 -5.104 1.00 94.06 223 TRP A CA 1
ATOM 1858 C C . TRP A 1 223 ? 14.358 -3.153 -5.194 1.00 94.06 223 TRP A C 1
ATOM 1860 O O . TRP A 1 223 ? 14.860 -2.840 -6.273 1.00 94.06 223 TRP A O 1
ATOM 1870 N N . SER A 1 224 ? 14.500 -2.422 -4.088 1.00 92.69 224 SER A N 1
ATOM 1871 C CA . SER A 1 224 ? 15.134 -1.099 -4.058 1.00 92.69 224 SER A CA 1
ATOM 1872 C C . SER A 1 224 ? 16.506 -1.048 -4.768 1.00 92.69 224 SER A C 1
ATOM 1874 O O . SER A 1 224 ? 16.634 -0.283 -5.727 1.00 92.69 224 SER A O 1
ATOM 1876 N N . PRO A 1 225 ? 17.488 -1.932 -4.478 1.00 94.06 225 PRO A N 1
ATOM 1877 C CA . PRO A 1 225 ? 18.781 -1.904 -5.172 1.00 94.06 225 PRO A CA 1
ATOM 1878 C C . PRO A 1 225 ? 18.685 -2.208 -6.673 1.00 94.06 225 PRO A C 1
ATOM 1880 O O . PRO A 1 225 ? 19.476 -1.707 -7.467 1.00 94.06 225 PRO A O 1
ATOM 1883 N N . LYS A 1 226 ? 17.720 -3.039 -7.090 1.00 92.38 226 LYS A N 1
ATOM 1884 C CA . LYS A 1 226 ? 17.528 -3.390 -8.508 1.00 92.38 226 LYS A CA 1
ATOM 1885 C C . LYS A 1 226 ? 17.006 -2.193 -9.292 1.00 92.38 226 LYS A C 1
ATOM 1887 O O . LYS A 1 226 ? 17.469 -1.951 -10.402 1.00 92.38 226 LYS A O 1
ATOM 1892 N N . ILE A 1 227 ? 16.068 -1.459 -8.695 1.00 89.25 227 ILE A N 1
ATOM 1893 C CA . ILE A 1 227 ? 15.534 -0.217 -9.254 1.00 89.25 227 ILE A CA 1
ATOM 1894 C C . ILE A 1 227 ? 16.655 0.815 -9.324 1.00 89.25 227 ILE A C 1
ATOM 1896 O O . ILE A 1 227 ? 16.907 1.349 -10.396 1.00 89.25 227 ILE A O 1
ATOM 1900 N N . GLN A 1 228 ? 17.397 1.015 -8.233 1.00 91.56 228 GLN A N 1
ATOM 1901 C CA . GLN A 1 228 ? 18.508 1.964 -8.197 1.00 91.56 228 GLN A CA 1
ATOM 1902 C C . GLN A 1 228 ? 19.565 1.663 -9.270 1.00 91.56 228 GLN A C 1
ATOM 1904 O O . GLN A 1 228 ? 19.975 2.565 -9.990 1.00 91.56 228 GLN A O 1
ATOM 1909 N N . ASN A 1 229 ? 19.951 0.397 -9.453 1.00 90.62 229 ASN A N 1
ATOM 1910 C CA . ASN A 1 229 ? 20.899 0.011 -10.501 1.00 90.62 229 ASN A CA 1
ATOM 1911 C C . ASN A 1 229 ? 20.357 0.278 -11.914 1.00 90.62 229 ASN A C 1
ATOM 1913 O O . ASN A 1 229 ? 21.098 0.768 -12.766 1.00 90.62 229 ASN A O 1
ATOM 1917 N N . ALA A 1 230 ? 19.074 -0.014 -12.160 1.00 89.38 230 ALA A N 1
ATOM 1918 C CA . ALA A 1 230 ? 18.423 0.305 -13.431 1.00 89.38 230 ALA A CA 1
ATOM 1919 C C . ALA A 1 230 ? 18.382 1.822 -13.689 1.00 89.38 230 ALA A C 1
ATOM 1921 O O . ALA A 1 230 ? 18.550 2.253 -14.827 1.00 89.38 230 ALA A O 1
ATOM 1922 N N . VAL A 1 231 ? 18.224 2.626 -12.629 1.00 89.50 231 VAL A N 1
ATOM 1923 C CA . VAL A 1 231 ? 18.222 4.094 -12.695 1.00 89.50 231 VAL A CA 1
ATOM 1924 C C . VAL A 1 231 ? 19.613 4.667 -12.944 1.00 89.50 231 VAL A C 1
ATOM 1926 O O . VAL A 1 231 ? 19.772 5.551 -13.781 1.00 89.50 231 VAL A O 1
ATOM 1929 N N . SER A 1 232 ? 20.629 4.186 -12.230 1.00 91.31 232 SER A N 1
ATOM 1930 C CA . SER A 1 232 ? 21.985 4.738 -12.310 1.00 91.31 232 SER A CA 1
ATOM 1931 C C . SER A 1 232 ? 22.738 4.320 -13.573 1.00 91.31 232 SER A C 1
ATOM 1933 O O . SER A 1 232 ? 23.627 5.042 -14.019 1.00 91.31 232 SER A O 1
ATOM 1935 N N . ALA A 1 233 ? 22.408 3.165 -14.156 1.00 92.38 233 ALA A N 1
ATOM 1936 C CA . ALA A 1 233 ? 23.121 2.624 -15.308 1.00 92.38 233 ALA A CA 1
ATOM 1937 C C . ALA A 1 233 ? 22.171 2.014 -16.359 1.00 92.38 233 ALA A C 1
ATOM 1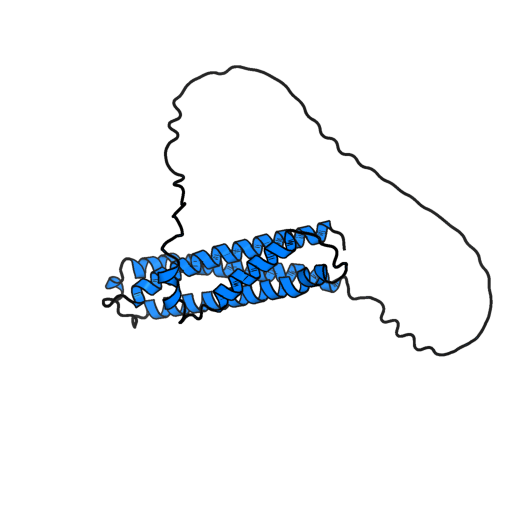939 O O . ALA A 1 233 ? 22.283 0.828 -16.674 1.00 92.38 233 ALA A O 1
ATOM 1940 N N . PRO A 1 234 ? 21.258 2.810 -16.950 1.00 86.56 234 PRO A N 1
ATOM 1941 C CA . PRO A 1 234 ? 20.257 2.299 -17.889 1.00 86.56 234 PRO A CA 1
ATOM 1942 C C . PRO A 1 234 ? 20.880 1.645 -19.131 1.00 86.56 234 PRO A C 1
ATOM 1944 O O . PRO A 1 234 ? 20.362 0.657 -19.636 1.00 86.56 234 PRO A O 1
ATOM 1947 N N . HIS A 1 235 ? 22.045 2.134 -19.568 1.00 89.25 235 HIS A N 1
ATOM 1948 C CA . HIS A 1 235 ? 22.790 1.614 -20.719 1.00 89.25 235 HIS A CA 1
ATOM 1949 C C . HIS A 1 235 ? 23.270 0.161 -20.560 1.00 89.25 235 HIS A C 1
ATOM 1951 O O . HIS A 1 235 ? 23.621 -0.465 -21.553 1.00 89.25 235 HIS A O 1
ATOM 1957 N N . LEU A 1 236 ? 23.306 -0.381 -19.336 1.00 87.06 236 LEU A N 1
ATOM 1958 C CA . LEU A 1 236 ? 23.658 -1.786 -19.098 1.00 87.06 236 LEU A CA 1
ATOM 1959 C C . LEU A 1 236 ? 22.519 -2.754 -19.453 1.00 87.06 236 LEU A C 1
ATOM 1961 O O . LEU A 1 236 ? 22.714 -3.968 -19.397 1.00 87.06 236 LEU A O 1
ATOM 1965 N N . PHE A 1 237 ? 21.337 -2.225 -19.777 1.00 79.81 237 PHE A N 1
ATOM 1966 C CA . PHE A 1 237 ? 20.119 -2.993 -20.026 1.00 79.81 237 PHE A CA 1
ATOM 1967 C C . PHE A 1 237 ? 19.530 -2.774 -21.429 1.00 79.81 237 PHE A C 1
ATOM 1969 O O . PHE A 1 237 ? 18.460 -3.317 -21.704 1.00 79.81 237 PHE A O 1
ATOM 1976 N N . CYS A 1 238 ? 20.217 -1.998 -22.275 1.00 71.38 238 CYS A N 1
ATOM 1977 C CA . CYS A 1 238 ? 19.888 -1.784 -23.686 1.00 71.38 238 CYS A CA 1
ATOM 1978 C C . CYS A 1 238 ? 20.486 -2.872 -24.590 1.00 71.38 238 CYS A C 1
ATOM 1980 O O . CYS A 1 238 ? 21.545 -3.439 -24.231 1.00 71.38 238 CYS A O 1
#

Secondary structure (DSSP, 8-state):
--HHHHHHHHHHHHHHHHHHHHHHHHHHHHHHHHHHHHT-TT--TTSHHHHHHHHHHHHHHHHHHHHHHHHHHHIIIIIGGGTTTS--S----HHHHHHHHHHHHHHHHHH--TTTHHHHHHHHTTT------------------------------------------------------------------TTTHHHHHHHHHHHHHHHHHHHHHHHHHHHHHHHHHHHH-GGGG-

Sequence (238 aa):
MSWKKNQKYKDNFDKLSKMYQDLNRQYKHLFRQFHRLDHSPSVDLSAPIFVKIQTALHAFHQRLSQIHDQLQQYSTLFLGLAFDTNRQSRCDTPLSESHIYFNTDFIKAKKLDWITFDSESDSEDRNEVDSESECEHENEDENNNDNDNNNDNNNNNNNNNNNNNNNENENDDESESKNKNKVEEMNSTEEAQQPKETIKNRYQFLADIHVQLISIFIDLHAWSPKIQNAVSAPHLFC

Organism: Reticulomyxa filosa (NCBI:txid46433)

Foldseek 3Di:
DDPVVVVVLVVLLVVLLVLLVVLVVLLVVLVVLLVVLVPDPPFDCPFPLNVVLVVLSVVLVVLSVVLLVLSVCLCCVPVVVVPPPDDPPDDPDCVVVVVVVSVVVVVVVVVPDVVCVVPCPVPPPPPPPPPPPDPDDDPPDDDDDDDDDDDDDDDDDDDDDDDDDDDDDDDDDDDDDDDDDPDPPVPPCPPDPPDPVVVVVSVVSSVVSVVSSVVSVVSSVVCSVSSVCCSVCVVVRD

pLDDT: mean 71.58, std 17.28, range [41.44, 94.5]